Protein AF-A0A1F6A736-F1 (afdb_monomer_lite)

Structure (mmCIF, N/CA/C/O backbone):
data_AF-A0A1F6A736-F1
#
_entry.id   AF-A0A1F6A736-F1
#
loop_
_atom_site.group_PDB
_atom_site.id
_atom_site.type_symbol
_atom_site.label_atom_id
_atom_site.label_alt_id
_atom_site.label_comp_id
_atom_site.label_asym_id
_atom_site.label_entity_id
_atom_site.label_seq_id
_atom_site.pdbx_PDB_ins_code
_atom_site.Cartn_x
_atom_site.Cartn_y
_atom_site.Cartn_z
_atom_site.occupancy
_atom_site.B_iso_or_equiv
_atom_site.auth_seq_id
_atom_site.auth_comp_id
_atom_site.auth_asym_id
_atom_site.auth_atom_id
_atom_site.pdbx_PDB_model_num
ATOM 1 N N . MET A 1 1 ? -1.167 37.360 -30.346 1.00 39.00 1 MET A N 1
ATOM 2 C CA . MET A 1 1 ? -2.265 37.448 -29.362 1.00 39.00 1 MET A C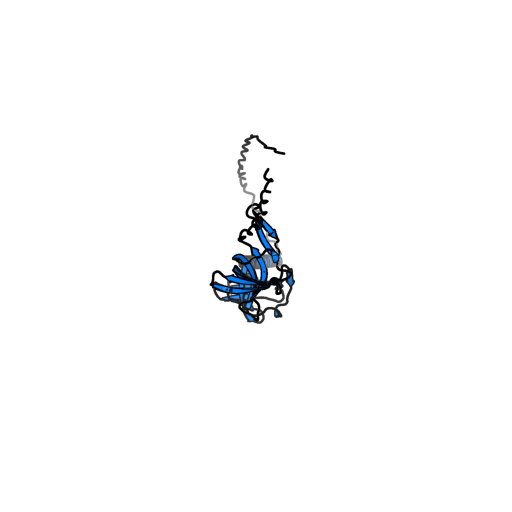A 1
ATOM 3 C C . MET A 1 1 ? -1.654 37.760 -27.997 1.00 39.00 1 MET A C 1
ATOM 5 O O . MET A 1 1 ? -1.031 36.896 -27.397 1.00 39.00 1 MET A O 1
ATOM 9 N N . LYS A 1 2 ? -1.681 39.031 -27.587 1.00 34.88 2 LYS A N 1
ATOM 10 C CA . LYS A 1 2 ? -1.148 39.534 -26.311 1.00 34.88 2 LYS A CA 1
ATOM 11 C C . LYS A 1 2 ? -2.181 40.520 -25.779 1.00 34.88 2 LYS A C 1
ATOM 13 O O . LYS A 1 2 ? -2.463 41.487 -26.475 1.00 34.88 2 LYS A O 1
ATOM 18 N N . PHE A 1 3 ? -2.703 40.302 -24.579 1.00 34.66 3 PHE A N 1
ATOM 19 C CA . PHE A 1 3 ? -3.454 41.326 -23.860 1.00 34.66 3 PHE A CA 1
ATOM 20 C C . PHE A 1 3 ? -2.854 41.490 -22.466 1.00 34.66 3 PHE A C 1
ATOM 22 O O . PHE A 1 3 ? -2.898 40.586 -21.638 1.00 34.66 3 PHE A O 1
ATOM 29 N N . LYS A 1 4 ? -2.227 42.653 -22.265 1.00 41.78 4 LYS A N 1
ATOM 30 C CA . LYS A 1 4 ? -1.896 43.227 -20.961 1.00 41.78 4 LYS A CA 1
ATOM 31 C C . LYS A 1 4 ? -3.141 43.962 -20.464 1.00 41.78 4 LYS A C 1
ATOM 33 O O . LYS A 1 4 ? -3.733 44.709 -21.238 1.00 41.78 4 LYS A O 1
ATOM 38 N N . ILE A 1 5 ? -3.489 43.802 -19.191 1.00 55.25 5 ILE A N 1
ATOM 39 C CA . ILE A 1 5 ? -4.478 44.646 -18.514 1.00 55.25 5 ILE A CA 1
ATOM 40 C C . ILE A 1 5 ? -3.754 45.430 -17.422 1.00 55.25 5 ILE A C 1
ATOM 42 O O . ILE A 1 5 ? -3.049 44.874 -16.584 1.00 55.25 5 ILE A O 1
ATOM 46 N N . GLN A 1 6 ? -3.911 46.744 -17.515 1.00 47.03 6 GLN A N 1
ATOM 47 C CA . GLN A 1 6 ? -3.461 47.782 -16.602 1.00 47.03 6 GLN A CA 1
ATOM 48 C C . GLN A 1 6 ? -4.716 48.495 -16.068 1.00 47.03 6 GLN A C 1
ATOM 50 O O . GLN A 1 6 ? -5.720 48.539 -16.780 1.00 47.03 6 GLN A O 1
ATOM 55 N N . LYS A 1 7 ? -4.568 49.130 -14.891 1.00 45.62 7 LYS A N 1
ATOM 56 C CA . LYS A 1 7 ? -5.470 50.031 -14.122 1.00 45.62 7 LYS A CA 1
ATOM 57 C C . LYS A 1 7 ? -6.055 49.334 -12.880 1.00 45.62 7 LYS A C 1
ATOM 59 O O . LYS A 1 7 ? -6.669 48.289 -13.015 1.00 45.62 7 LYS A O 1
ATOM 64 N N . LEU A 1 8 ? -5.709 49.705 -11.641 1.00 39.97 8 LEU A N 1
ATOM 65 C CA . LEU A 1 8 ? -5.747 50.996 -10.916 1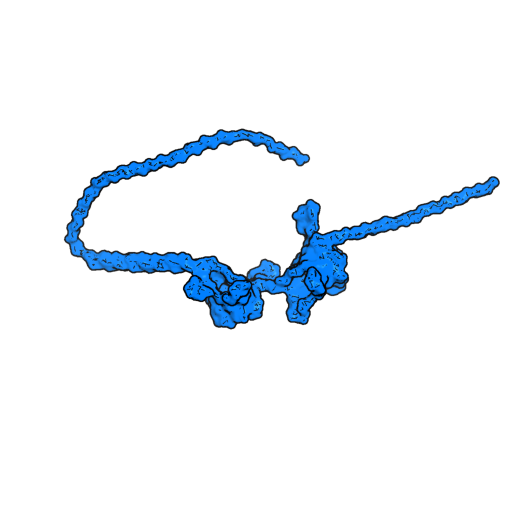.00 39.97 8 LEU A CA 1
ATOM 66 C C . LEU A 1 8 ? -7.177 51.396 -10.488 1.00 39.97 8 LEU A C 1
ATOM 68 O O . LEU A 1 8 ? -8.056 51.473 -11.338 1.00 39.97 8 LEU A O 1
ATOM 72 N N . PHE A 1 9 ? -7.288 51.765 -9.197 1.00 36.97 9 PHE A N 1
ATOM 73 C CA . PHE A 1 9 ? -8.308 52.594 -8.517 1.00 36.97 9 PHE A CA 1
ATOM 74 C C . PHE A 1 9 ? -9.546 51.903 -7.892 1.00 36.97 9 PHE A C 1
ATOM 76 O O . PHE A 1 9 ? -10.456 51.496 -8.599 1.00 36.97 9 PHE A O 1
ATOM 83 N N . ILE A 1 10 ? -9.626 51.861 -6.549 1.00 45.38 10 ILE A N 1
ATOM 84 C CA . ILE A 1 10 ? -10.487 52.729 -5.699 1.00 45.38 10 ILE A CA 1
ATOM 85 C C . ILE A 1 10 ? -10.575 52.181 -4.261 1.00 45.38 10 ILE A C 1
ATOM 87 O O . ILE A 1 10 ? -11.012 51.063 -4.004 1.00 45.38 10 ILE A O 1
ATOM 91 N N . THR A 1 11 ? -10.165 53.037 -3.331 1.00 44.16 11 THR A N 1
ATOM 92 C CA . THR A 1 11 ? -10.376 53.001 -1.883 1.00 44.16 11 THR A CA 1
ATOM 93 C C . THR A 1 11 ? -11.856 53.200 -1.547 1.00 44.16 11 THR A C 1
ATOM 95 O O . THR A 1 11 ? -12.408 54.215 -1.955 1.00 44.16 11 THR A O 1
ATOM 98 N N . ILE A 1 12 ? -12.466 52.329 -0.734 1.00 46.47 12 ILE A N 1
ATOM 99 C CA . ILE A 1 12 ? -13.627 52.672 0.106 1.00 46.47 12 ILE A CA 1
ATOM 100 C C . ILE A 1 12 ? -13.410 52.067 1.500 1.00 46.47 12 ILE A C 1
ATOM 102 O O . ILE A 1 12 ? -13.324 50.854 1.683 1.00 46.47 12 ILE A O 1
ATOM 106 N N . VAL A 1 13 ? -13.275 52.966 2.472 1.00 48.12 13 VAL A N 1
ATOM 107 C CA . VAL A 1 13 ? -13.324 52.725 3.913 1.00 48.12 13 VAL A CA 1
ATOM 108 C C . VAL A 1 13 ? -14.800 52.715 4.298 1.00 48.12 13 VAL A C 1
ATOM 110 O O . VAL A 1 13 ? -15.478 53.716 4.077 1.00 48.12 13 VAL A O 1
ATOM 113 N N . ILE A 1 14 ? -15.302 51.624 4.883 1.00 45.28 14 ILE A N 1
ATOM 114 C CA . ILE A 1 14 ? -16.581 51.640 5.606 1.00 45.28 14 ILE A CA 1
ATOM 115 C C . ILE A 1 14 ? -16.342 51.164 7.033 1.00 45.28 14 ILE A C 1
ATOM 117 O O . ILE A 1 14 ? -16.116 49.994 7.331 1.00 45.28 14 ILE A O 1
ATOM 121 N N . PHE A 1 15 ? -16.368 52.179 7.881 1.00 47.34 15 PHE A N 1
ATOM 122 C CA . PHE A 1 15 ? -16.512 52.200 9.319 1.00 47.34 15 PHE A CA 1
ATOM 123 C C . PHE A 1 15 ? -17.831 51.511 9.714 1.00 47.34 15 PHE A C 1
ATOM 125 O O . PHE A 1 15 ? -18.895 51.923 9.259 1.00 47.34 15 PHE A O 1
ATOM 132 N N . SER A 1 16 ? -17.782 50.476 10.554 1.00 45.12 16 SER A N 1
ATOM 133 C CA . SER A 1 16 ? -18.976 49.935 11.216 1.00 45.12 16 SER A CA 1
ATOM 134 C C . SER A 1 16 ? -18.674 49.715 12.690 1.00 45.12 16 SER A C 1
ATOM 136 O O . SER A 1 16 ? -18.231 48.651 13.120 1.00 45.12 16 SER A O 1
ATOM 138 N N . THR A 1 17 ? -18.905 50.770 13.459 1.00 45.81 17 THR A N 1
ATOM 139 C CA . THR A 1 17 ? -19.029 50.753 14.913 1.00 45.81 17 THR A CA 1
ATOM 140 C C . THR A 1 17 ? -20.233 49.907 15.319 1.00 45.81 17 THR A C 1
ATOM 142 O O . THR A 1 17 ? -21.371 50.255 15.006 1.00 45.81 17 THR A O 1
ATOM 145 N N . PHE A 1 18 ? -19.990 48.818 16.046 1.00 50.81 18 PHE A N 1
ATOM 146 C CA . PHE A 1 18 ? -21.032 48.131 16.804 1.00 50.81 18 PHE A CA 1
ATOM 147 C C . PHE A 1 18 ? -21.399 48.992 18.017 1.00 50.81 18 PHE A C 1
ATOM 149 O O . PHE A 1 18 ? -20.593 49.172 18.928 1.00 50.81 18 PHE A O 1
ATOM 156 N N . ALA A 1 19 ? -22.610 49.545 18.006 1.00 49.97 19 ALA A N 1
ATOM 157 C CA . ALA A 1 19 ? -23.219 50.153 19.177 1.00 49.97 19 ALA A CA 1
ATOM 158 C C . ALA A 1 19 ? -23.716 49.042 20.114 1.00 49.97 19 ALA A C 1
ATOM 160 O O . ALA A 1 19 ? -24.565 48.231 19.740 1.00 49.97 19 ALA A O 1
ATOM 161 N N . SER A 1 20 ? -23.181 49.004 21.331 1.00 50.47 20 SER A N 1
ATOM 162 C CA . SER A 1 20 ? -23.695 48.179 22.422 1.00 50.47 20 SER A CA 1
ATOM 163 C C . SER A 1 20 ? -25.037 48.744 22.883 1.00 50.47 20 SER A C 1
ATOM 165 O O . SER A 1 20 ? -25.087 49.831 23.454 1.00 50.47 20 SER A O 1
ATOM 167 N N . VAL A 1 21 ? -26.126 48.014 22.644 1.00 55.84 21 VAL A N 1
ATOM 168 C CA . VAL A 1 21 ? -27.433 48.327 23.230 1.00 55.84 21 VAL A CA 1
ATOM 169 C C . VAL A 1 21 ? -27.454 47.768 24.651 1.00 55.84 21 VAL A C 1
ATOM 171 O O . VAL A 1 21 ? -27.567 46.562 24.862 1.00 55.84 21 VAL A O 1
ATOM 174 N N . THR A 1 22 ? -27.301 48.651 25.631 1.00 48.09 22 THR A N 1
ATOM 175 C CA . THR A 1 22 ? -27.555 48.378 27.046 1.00 48.09 22 THR A CA 1
ATOM 176 C C . THR A 1 22 ? -29.056 48.498 27.309 1.00 48.09 22 THR A C 1
ATOM 178 O O . THR A 1 22 ? -29.625 49.585 27.247 1.00 48.09 22 THR A O 1
ATOM 181 N N . TYR A 1 23 ? -29.722 47.382 27.610 1.00 61.75 23 TYR A N 1
ATOM 182 C CA . TYR A 1 23 ? -31.091 47.410 28.125 1.00 61.75 23 TYR A CA 1
ATOM 183 C C . TYR A 1 23 ? -31.058 47.632 29.639 1.00 61.75 23 TYR A C 1
ATOM 185 O O . TYR A 1 23 ? -30.473 46.847 30.383 1.00 61.75 23 TYR A O 1
ATOM 193 N N . ALA A 1 24 ? -31.682 48.723 30.083 1.00 44.88 24 ALA A N 1
ATOM 194 C CA . ALA A 1 24 ? -31.956 48.989 31.487 1.00 44.88 24 ALA A CA 1
ATOM 195 C C . ALA A 1 24 ? -32.996 47.984 32.011 1.00 44.88 24 ALA A C 1
ATOM 197 O O . ALA A 1 24 ? -34.077 47.841 31.439 1.00 44.88 24 ALA A O 1
ATOM 198 N N . ALA A 1 25 ? -32.666 47.291 33.101 1.00 46.22 25 ALA A N 1
ATOM 199 C CA . ALA A 1 25 ? -33.593 46.424 33.815 1.00 46.22 25 ALA A CA 1
ATOM 200 C C . ALA A 1 25 ? -34.605 47.274 34.599 1.00 46.22 25 ALA A C 1
ATOM 202 O O . ALA A 1 25 ? -34.228 48.075 35.453 1.00 46.22 25 ALA A O 1
ATOM 203 N N . THR A 1 26 ? -35.892 47.084 34.318 1.00 50.84 26 THR A N 1
ATOM 204 C CA . THR A 1 26 ? -36.989 47.528 35.182 1.00 50.84 26 THR A CA 1
ATOM 205 C C . THR A 1 26 ? -37.323 46.406 36.176 1.00 50.84 26 THR A C 1
ATOM 207 O O . THR A 1 26 ? -37.367 45.239 35.780 1.00 50.84 26 THR A O 1
ATOM 210 N N . PRO A 1 27 ? -37.536 46.701 37.472 1.00 48.41 27 PRO A N 1
ATOM 211 C CA . PRO A 1 27 ? -37.969 45.690 38.429 1.00 48.41 27 PRO A CA 1
ATOM 212 C C . PRO A 1 27 ? -39.434 45.323 38.152 1.00 48.41 27 PRO A C 1
ATOM 214 O O . PRO A 1 27 ? -40.339 46.120 38.388 1.00 48.41 27 PRO A O 1
ATOM 217 N N . SER A 1 28 ? -39.660 44.114 37.634 1.00 52.06 28 SER A N 1
ATOM 218 C CA . SER A 1 28 ? -40.997 43.537 37.461 1.00 52.06 28 SER A CA 1
ATOM 219 C C . SER A 1 28 ? -41.372 42.688 38.675 1.00 52.06 28 SER A C 1
ATOM 221 O O . SER A 1 28 ? -40.601 41.849 39.136 1.00 52.06 28 SER A O 1
ATOM 223 N N . SER A 1 29 ? -42.579 42.939 39.171 1.00 43.41 29 SER A N 1
ATOM 224 C CA . SER A 1 29 ? -43.233 42.397 40.362 1.00 43.41 29 SER A CA 1
ATOM 225 C C . SER A 1 29 ? -43.229 40.868 40.480 1.00 43.41 29 SER A C 1
ATOM 227 O O . SER A 1 29 ? -43.564 40.149 39.541 1.00 43.41 29 SER A O 1
ATOM 229 N N . GLN A 1 30 ? -42.933 40.408 41.694 1.00 47.88 30 GLN A N 1
ATOM 230 C CA . GLN A 1 30 ? -43.009 39.031 42.177 1.00 47.88 30 GLN A CA 1
ATOM 231 C C . GLN A 1 30 ? -44.466 38.526 42.230 1.00 47.88 30 GLN A C 1
ATOM 233 O O . GLN A 1 30 ? -45.289 39.157 42.896 1.00 47.88 30 GLN A O 1
ATOM 238 N N . PRO A 1 31 ? -44.810 37.389 41.594 1.00 46.91 31 PRO A N 1
ATOM 239 C CA . PRO A 1 31 ? -46.094 36.740 41.813 1.00 46.91 31 PRO A CA 1
ATOM 240 C C . PRO A 1 31 ? -46.017 35.779 43.009 1.00 46.91 31 PRO A C 1
ATOM 242 O O . PRO A 1 31 ? -45.262 34.805 43.019 1.00 46.91 31 PRO A O 1
ATOM 245 N N . THR A 1 32 ? -46.836 36.053 44.023 1.00 47.00 32 THR A N 1
ATOM 246 C CA . THR A 1 32 ? -47.164 35.132 45.116 1.00 47.00 32 THR A CA 1
ATOM 247 C C . THR A 1 32 ? -47.907 33.929 44.539 1.00 47.00 32 THR A C 1
ATOM 249 O O . THR A 1 32 ? -49.030 34.065 44.061 1.00 47.00 32 THR A O 1
ATOM 252 N N . SER A 1 33 ? -4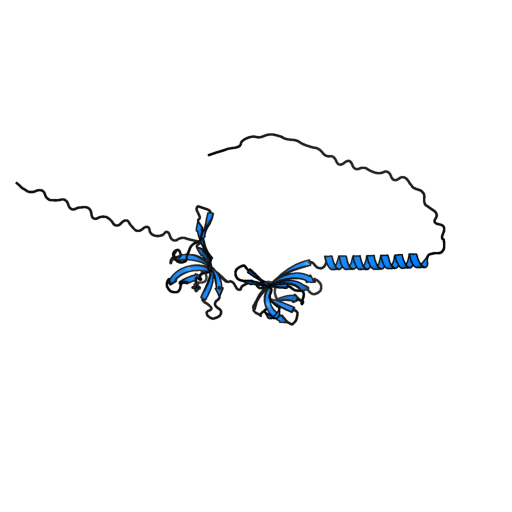7.284 32.750 44.564 1.00 42.78 33 SER A N 1
ATOM 253 C CA . SER A 1 33 ? -47.930 31.504 44.145 1.00 42.78 33 SER A CA 1
ATOM 254 C C . SER A 1 33 ? -48.650 30.870 45.333 1.00 42.78 33 SER A C 1
ATOM 256 O O . SER A 1 33 ? -48.022 30.415 46.287 1.00 42.78 33 SER A O 1
ATOM 258 N N . SER A 1 34 ? -49.980 30.863 45.267 1.00 41.25 34 SER A N 1
ATOM 259 C CA . SER A 1 34 ? -50.855 30.059 46.116 1.00 41.25 34 SER A CA 1
ATOM 260 C C . SER A 1 34 ? -50.669 28.576 45.792 1.00 41.25 34 SER A C 1
ATOM 262 O O . SER A 1 34 ? -50.797 28.165 44.641 1.00 41.25 34 SER A O 1
ATOM 264 N N . ILE A 1 35 ? -50.368 27.783 46.816 1.00 44.38 35 ILE A N 1
ATOM 265 C CA . ILE A 1 35 ? -50.207 26.330 46.741 1.00 44.38 35 ILE A CA 1
ATOM 266 C C . ILE A 1 35 ? -51.593 25.697 46.565 1.00 44.38 35 ILE A C 1
ATOM 268 O O . ILE A 1 35 ? -52.430 25.797 47.459 1.00 44.38 35 ILE A O 1
ATOM 272 N N . SER A 1 36 ? -51.822 25.021 45.438 1.00 41.41 36 SER A N 1
ATOM 273 C CA . SER A 1 36 ? -52.930 24.079 45.266 1.00 41.41 36 SER A CA 1
ATOM 274 C C . SER A 1 36 ? -52.387 22.701 44.888 1.00 41.41 36 SER A C 1
ATOM 276 O O . SER A 1 36 ? -51.587 22.542 43.970 1.00 41.41 36 SER A O 1
ATOM 278 N N . THR A 1 37 ? -52.821 21.730 45.675 1.00 45.25 37 THR A N 1
ATOM 279 C CA . THR A 1 37 ? -52.561 20.292 45.697 1.00 45.25 37 THR A CA 1
ATOM 280 C C . THR A 1 37 ? -52.639 19.590 44.328 1.00 45.25 37 THR A C 1
ATOM 282 O O . THR A 1 37 ? -53.694 19.091 43.976 1.00 45.25 37 THR A O 1
ATOM 285 N N . GLU A 1 38 ? -51.519 19.490 43.599 1.00 50.56 38 GLU A N 1
ATOM 286 C CA . GLU A 1 38 ? -51.265 18.520 42.500 1.00 50.56 38 GLU A CA 1
ATOM 287 C C . GLU A 1 38 ? -49.752 18.190 42.386 1.00 50.56 38 GLU A C 1
ATOM 289 O O . GLU A 1 38 ? -49.138 18.221 41.321 1.00 50.56 38 GLU A O 1
ATOM 294 N N . SER A 1 39 ? -49.074 17.957 43.516 1.00 55.72 39 SER A N 1
ATOM 295 C CA . SER A 1 39 ? -47.603 18.007 43.575 1.00 55.72 39 SER A CA 1
ATOM 296 C C . SER A 1 39 ? -46.862 16.719 43.192 1.00 55.72 39 SER A C 1
ATOM 298 O O . SER A 1 39 ? -45.694 16.808 42.830 1.00 55.72 39 SER A O 1
ATOM 300 N N . SER A 1 40 ? -47.479 15.533 43.230 1.00 58.34 40 SER A N 1
ATOM 301 C CA . SER A 1 40 ? -46.734 14.273 43.021 1.00 58.34 40 SER A CA 1
ATOM 302 C C . SER A 1 40 ? -46.284 14.074 41.565 1.00 58.34 40 SER A C 1
ATOM 304 O O . SER A 1 40 ? -45.104 13.845 41.312 1.00 58.34 40 SER A O 1
ATOM 306 N N . ASP A 1 41 ? -47.186 14.254 40.595 1.00 66.06 41 ASP A N 1
ATOM 307 C CA . ASP A 1 41 ? -46.897 14.011 39.170 1.00 66.06 41 ASP A CA 1
ATOM 308 C C . ASP A 1 41 ? -45.923 15.033 38.563 1.00 66.06 41 ASP A C 1
ATOM 310 O O . ASP A 1 41 ? -45.138 14.714 37.666 1.00 66.06 41 ASP A O 1
ATOM 314 N N . LEU A 1 42 ? -45.950 16.278 39.047 1.00 66.56 42 LEU A N 1
ATOM 315 C CA . LEU A 1 42 ? -45.017 17.322 38.618 1.00 66.56 42 LEU A CA 1
ATOM 316 C C . LEU A 1 42 ? -43.611 17.082 39.178 1.00 66.56 42 LEU A C 1
ATOM 318 O O . LEU A 1 42 ? -42.631 17.270 38.458 1.00 66.56 42 LEU A O 1
ATOM 322 N N . ILE A 1 43 ? -43.501 16.621 40.428 1.00 71.94 43 ILE A N 1
ATOM 323 C CA . ILE A 1 43 ? -42.216 16.286 41.056 1.00 71.94 43 ILE A CA 1
ATOM 324 C C . ILE A 1 43 ? -41.565 15.085 40.354 1.00 71.94 43 ILE A C 1
ATOM 326 O O . ILE A 1 43 ? -40.362 15.114 40.086 1.00 71.94 43 ILE A O 1
ATOM 330 N N . ASP A 1 44 ? -42.340 14.065 39.984 1.00 77.06 44 ASP A N 1
ATOM 331 C CA . ASP A 1 44 ? -41.810 12.890 39.285 1.00 77.06 44 ASP A CA 1
ATOM 332 C C . ASP A 1 44 ? -41.403 13.197 37.834 1.00 77.06 44 ASP A C 1
ATOM 334 O O . ASP A 1 44 ? -40.361 12.723 37.368 1.00 77.06 44 ASP A O 1
ATOM 338 N N . LYS A 1 45 ? -42.136 14.078 37.137 1.00 76.50 45 LYS A N 1
ATOM 339 C CA . LYS A 1 45 ? -41.719 14.601 35.822 1.00 76.50 45 LYS A CA 1
ATOM 340 C C . LYS A 1 45 ? -40.438 15.431 35.908 1.00 76.50 45 LYS A C 1
ATOM 342 O O . LYS A 1 45 ? -39.569 15.290 35.049 1.00 76.50 45 LYS A O 1
ATOM 347 N N . LEU A 1 46 ? -40.283 16.262 36.940 1.00 76.00 46 LEU A N 1
ATOM 348 C CA . LEU A 1 46 ? -39.063 17.048 37.153 1.00 76.00 46 LEU A CA 1
ATOM 349 C C . LEU A 1 46 ? -37.845 16.149 37.411 1.00 76.00 46 LEU A C 1
ATOM 351 O O . LEU A 1 46 ? -36.807 16.354 36.782 1.00 76.00 46 LEU A O 1
ATOM 355 N N . LYS A 1 47 ? -37.993 15.095 38.226 1.00 81.62 47 LYS A N 1
ATOM 356 C CA . LYS A 1 47 ? -36.941 14.085 38.440 1.00 81.62 47 LYS A CA 1
ATOM 357 C C . LYS A 1 47 ? -36.581 13.334 37.159 1.00 81.62 47 LYS A C 1
ATOM 359 O O . LYS A 1 47 ? -35.403 13.135 36.879 1.00 81.62 47 LYS A O 1
ATOM 364 N N . GLN A 1 48 ? -37.565 12.937 36.347 1.00 79.75 48 GLN A N 1
ATOM 365 C CA . GLN A 1 48 ? -37.290 12.293 35.056 1.00 79.75 48 GLN A CA 1
ATOM 366 C C . GLN A 1 48 ? -36.524 13.216 34.103 1.00 79.75 48 GLN A C 1
ATOM 368 O O . GLN A 1 48 ? -35.592 12.763 33.439 1.00 79.75 48 GLN A O 1
ATOM 373 N N . ILE A 1 49 ? -36.876 14.504 34.050 1.00 79.94 49 ILE A N 1
ATOM 374 C CA . ILE A 1 49 ? -36.164 15.500 33.239 1.00 79.94 49 ILE A CA 1
ATOM 375 C C . ILE A 1 49 ? -34.720 15.666 33.723 1.00 79.94 49 ILE A C 1
ATOM 377 O O . ILE A 1 49 ? -33.813 15.767 32.900 1.00 79.94 49 ILE A O 1
ATOM 381 N N . GLU A 1 50 ? -34.490 15.680 35.034 1.00 83.06 50 GLU A N 1
ATOM 382 C CA . GLU A 1 50 ? -33.153 15.788 35.620 1.00 83.06 50 GLU A CA 1
ATOM 383 C C . GLU A 1 50 ? -32.292 14.557 35.305 1.00 83.06 50 GLU A C 1
ATOM 385 O O . GLU A 1 50 ? -31.188 14.706 34.785 1.00 83.06 50 GLU A O 1
ATOM 390 N N . ILE A 1 51 ? -32.851 13.349 35.444 1.00 83.56 51 ILE A N 1
ATOM 391 C CA . ILE A 1 51 ? -32.199 12.091 35.039 1.00 83.56 51 ILE A CA 1
ATOM 392 C C . ILE A 1 51 ? -31.885 12.090 33.535 1.00 83.56 51 ILE A C 1
ATOM 394 O O . ILE A 1 51 ? -30.826 11.622 33.114 1.00 83.56 51 ILE A O 1
ATOM 398 N N . PHE A 1 52 ? -32.788 12.607 32.696 1.00 82.69 52 PHE A N 1
ATOM 399 C CA . PHE A 1 52 ? -32.538 12.729 31.258 1.00 82.69 52 PHE A CA 1
ATOM 400 C C . PHE A 1 52 ? -31.428 13.734 30.952 1.00 82.69 52 PHE A C 1
ATOM 402 O O . PHE A 1 52 ? -30.569 13.447 30.120 1.00 82.69 52 PHE A O 1
ATOM 409 N N . LYS A 1 53 ? -31.411 14.889 31.626 1.00 83.19 53 LYS A N 1
ATOM 410 C CA . LYS A 1 53 ? -30.344 15.888 31.483 1.00 83.19 53 LYS A CA 1
ATOM 411 C C . LYS A 1 53 ? -28.994 15.316 31.891 1.00 83.19 53 LYS A C 1
ATOM 413 O O . LYS A 1 53 ? -28.030 15.501 31.156 1.00 83.19 53 LYS A O 1
ATOM 418 N N . GLU A 1 54 ? -28.940 14.598 33.006 1.00 84.50 54 GLU A N 1
ATOM 419 C CA . GLU A 1 54 ? -27.720 13.960 33.491 1.00 84.50 54 GLU A CA 1
ATOM 420 C C . GLU A 1 54 ? -27.229 12.897 32.499 1.00 84.50 54 GLU A C 1
ATOM 422 O O . GLU A 1 54 ? -26.095 12.970 32.034 1.00 84.50 54 GLU A O 1
ATOM 427 N N . LYS A 1 55 ? -28.113 12.003 32.031 1.00 84.75 55 LYS A N 1
ATOM 428 C CA . LYS A 1 55 ? -27.778 11.008 30.995 1.00 84.75 55 LYS A CA 1
ATOM 429 C C . LYS A 1 55 ? -27.288 11.641 29.691 1.00 84.75 55 LYS A C 1
ATOM 431 O O . LYS A 1 55 ? -26.353 11.124 29.078 1.00 84.75 55 LYS A O 1
ATOM 436 N N . ILE A 1 56 ? -27.904 12.740 29.250 1.00 78.69 56 ILE A N 1
ATOM 437 C CA . ILE A 1 56 ? -27.470 13.471 28.052 1.00 78.69 56 ILE A CA 1
ATOM 438 C C . ILE A 1 56 ? -26.102 14.111 28.293 1.00 78.69 56 ILE A C 1
ATOM 440 O O . ILE A 1 56 ? -25.225 13.985 27.442 1.00 78.69 56 ILE A O 1
ATOM 444 N N . ALA A 1 57 ? -25.888 14.753 29.442 1.00 72.31 57 ALA A N 1
ATOM 445 C CA . ALA A 1 57 ? -24.610 15.367 29.788 1.00 72.31 57 ALA A CA 1
ATOM 446 C C . ALA A 1 57 ? -23.476 14.328 29.824 1.00 72.31 57 ALA A C 1
ATOM 448 O O . ALA A 1 57 ? -22.427 14.554 29.217 1.00 72.31 57 ALA A O 1
ATOM 449 N N . THR A 1 58 ? -23.712 13.159 30.428 1.00 78.44 58 THR A N 1
ATOM 450 C CA . THR A 1 58 ? -22.761 12.038 30.436 1.00 78.44 58 THR A CA 1
ATOM 451 C C . THR A 1 58 ? -22.483 11.530 29.023 1.00 78.44 58 THR A C 1
ATOM 453 O O . THR A 1 58 ? -21.324 11.383 28.642 1.00 78.44 58 THR A O 1
ATOM 456 N N . LYS A 1 59 ? -23.516 11.336 28.191 1.00 76.88 59 LYS A N 1
ATOM 457 C CA . LYS A 1 59 ? -23.326 10.897 26.798 1.00 76.88 59 LYS A CA 1
ATOM 458 C C . LYS A 1 59 ? -22.573 11.918 25.948 1.00 76.88 59 LYS A C 1
ATOM 460 O O . LYS A 1 59 ? -21.756 11.533 25.118 1.00 76.88 59 LYS A O 1
ATOM 465 N N . VAL A 1 60 ? -22.796 13.213 26.160 1.00 72.56 60 VAL A N 1
ATOM 466 C CA . VAL A 1 60 ? -22.050 14.278 25.474 1.00 72.56 60 VAL A CA 1
ATOM 467 C C . VAL A 1 60 ? -20.583 14.299 25.916 1.00 72.56 60 VAL A C 1
ATOM 469 O O . VAL A 1 60 ? -19.708 14.516 25.078 1.00 72.56 60 VAL A O 1
ATOM 472 N N . ALA A 1 61 ? -20.293 14.032 27.192 1.00 67.06 61 ALA A N 1
ATOM 473 C CA . ALA A 1 61 ? -18.924 13.902 27.689 1.00 67.06 61 ALA A CA 1
ATOM 474 C C . ALA A 1 61 ? -18.207 12.665 27.107 1.00 67.06 61 ALA A C 1
ATOM 476 O O . ALA A 1 61 ? -17.092 12.791 26.607 1.00 67.06 61 ALA A O 1
ATOM 477 N N . GLU A 1 62 ? -18.868 11.503 27.055 1.00 65.81 62 GLU A N 1
ATOM 478 C CA . GLU A 1 62 ? -18.333 10.292 26.405 1.00 65.81 62 GLU A CA 1
ATOM 479 C C . GLU A 1 62 ? -18.062 10.500 24.902 1.00 65.81 62 GLU A C 1
ATOM 481 O O . GLU A 1 62 ? -17.056 10.029 24.371 1.00 65.81 62 GLU A O 1
ATOM 486 N N . ILE A 1 63 ? -18.935 11.228 24.194 1.00 63.41 63 ILE A N 1
ATOM 487 C CA . ILE A 1 63 ? -18.729 11.566 22.775 1.00 63.41 63 ILE A CA 1
ATOM 488 C C . ILE A 1 63 ? -17.535 12.514 22.603 1.00 63.41 63 ILE A C 1
ATOM 490 O O . ILE A 1 63 ? -16.795 12.376 21.630 1.00 63.41 63 ILE A O 1
ATOM 494 N N . ARG A 1 64 ? -17.321 13.456 23.533 1.00 61.53 64 ARG A N 1
ATOM 495 C CA . ARG A 1 64 ? -16.150 14.349 23.513 1.00 61.53 64 ARG A CA 1
ATOM 496 C C . ARG A 1 64 ? -14.836 13.609 23.774 1.00 61.53 64 ARG A C 1
ATOM 498 O O . ARG A 1 64 ? -13.835 14.004 23.191 1.00 61.53 64 ARG A O 1
ATOM 505 N N . ASN A 1 65 ? -14.847 12.546 24.578 1.00 61.53 65 ASN A N 1
ATOM 506 C CA . ASN A 1 65 ? -13.642 11.765 24.887 1.00 61.53 65 ASN A CA 1
ATOM 507 C C . ASN A 1 65 ? -13.223 10.790 23.773 1.00 61.53 65 ASN A C 1
ATOM 509 O O . ASN A 1 65 ? -12.089 10.323 23.764 1.00 61.53 65 ASN A O 1
ATOM 513 N N . ASN A 1 66 ? -14.101 10.490 22.812 1.00 70.69 66 ASN A N 1
ATOM 514 C CA . ASN A 1 66 ? -13.772 9.614 21.690 1.00 70.69 66 ASN A CA 1
ATOM 515 C C . ASN A 1 66 ? -13.140 10.409 20.542 1.00 70.69 66 ASN A C 1
ATOM 517 O O . ASN A 1 66 ? -13.809 10.848 19.600 1.00 70.69 66 ASN A O 1
ATOM 521 N N . GLU A 1 67 ? -11.824 10.582 20.605 1.00 83.56 67 GLU A N 1
ATOM 522 C CA . GLU A 1 67 ? -11.078 11.281 19.566 1.00 83.56 67 GLU A CA 1
ATOM 523 C C . GLU A 1 67 ? -10.980 10.441 18.289 1.00 83.56 67 GLU A C 1
ATOM 525 O O . GLU A 1 67 ? -10.646 9.254 18.307 1.00 83.56 67 GLU A O 1
ATOM 530 N N . LYS A 1 68 ? -11.243 11.061 17.133 1.00 90.75 68 LYS A N 1
ATOM 531 C CA . LYS A 1 68 ? -11.004 10.405 15.844 1.00 90.75 68 LYS A CA 1
ATOM 532 C C . LYS A 1 68 ? -9.509 10.193 15.668 1.00 90.75 68 LYS A C 1
ATOM 534 O O . LYS A 1 68 ? -8.737 11.148 15.687 1.00 90.75 68 LYS A O 1
ATOM 539 N N . ALA A 1 69 ? -9.114 8.957 15.409 1.00 91.81 69 ALA A N 1
ATOM 540 C CA . ALA A 1 69 ? -7.719 8.607 15.233 1.00 91.81 69 ALA A CA 1
ATOM 541 C C . ALA A 1 69 ? -7.524 7.605 14.100 1.00 91.81 69 ALA A C 1
ATOM 543 O O . ALA A 1 69 ? -8.445 6.923 13.642 1.00 91.81 69 ALA A O 1
ATOM 544 N N . ALA A 1 70 ? -6.271 7.521 13.666 1.00 93.31 70 ALA A N 1
ATOM 545 C CA . ALA A 1 70 ? -5.803 6.495 12.760 1.00 93.31 70 ALA A CA 1
ATOM 546 C C . ALA A 1 70 ? -4.574 5.797 13.348 1.00 93.31 70 ALA A C 1
ATOM 548 O O . ALA A 1 70 ? -3.776 6.399 14.082 1.00 93.31 70 ALA A O 1
ATOM 549 N N . ARG A 1 71 ? -4.417 4.518 13.016 1.00 93.75 71 ARG A N 1
ATOM 550 C CA . ARG A 1 71 ? -3.220 3.728 13.305 1.00 93.75 71 ARG A CA 1
ATOM 551 C C . ARG A 1 71 ? -2.748 3.062 12.022 1.00 93.75 71 ARG A C 1
ATOM 553 O O . ARG A 1 71 ? -3.545 2.510 11.270 1.00 93.75 71 ARG A O 1
ATOM 560 N N . PHE A 1 72 ? -1.448 3.154 11.780 1.00 93.81 72 PHE A N 1
ATOM 561 C CA . PHE A 1 72 ? -0.783 2.604 10.607 1.00 93.81 72 PHE A CA 1
ATOM 562 C C . PHE A 1 72 ? 0.350 1.695 11.065 1.00 93.81 72 PHE A C 1
ATOM 564 O O . PHE A 1 72 ? 1.155 2.100 11.907 1.00 93.81 72 PHE A O 1
ATOM 571 N N . GLY A 1 73 ? 0.421 0.496 10.497 1.00 93.81 73 GLY A N 1
ATOM 572 C CA . GLY A 1 73 ? 1.451 -0.478 10.833 1.00 93.81 73 GLY A CA 1
ATOM 573 C C . GLY A 1 73 ? 1.247 -1.811 10.129 1.00 93.81 73 GLY A C 1
ATOM 574 O O . GLY A 1 73 ? 0.344 -1.963 9.305 1.00 93.81 73 GLY A O 1
ATOM 575 N N . ASN A 1 74 ? 2.099 -2.769 10.469 1.00 94.62 74 ASN A N 1
ATOM 576 C CA . ASN A 1 74 ? 1.991 -4.148 10.003 1.00 94.62 74 ASN A CA 1
ATOM 577 C C . ASN A 1 74 ? 1.273 -4.992 11.053 1.00 94.62 74 ASN A C 1
ATOM 579 O O . ASN A 1 74 ? 1.527 -4.825 12.247 1.00 94.62 74 ASN A O 1
ATOM 583 N N . ILE A 1 75 ? 0.399 -5.901 10.627 1.00 95.38 75 ILE A N 1
ATOM 584 C CA . ILE A 1 75 ? -0.258 -6.845 11.528 1.00 95.38 75 ILE A CA 1
ATOM 585 C C . ILE A 1 75 ? 0.804 -7.788 12.092 1.00 95.38 75 ILE A C 1
ATOM 587 O O . ILE A 1 75 ? 1.428 -8.546 11.359 1.00 95.38 75 ILE A O 1
ATOM 591 N N . LYS A 1 76 ? 1.022 -7.725 13.403 1.00 95.12 76 LYS A N 1
ATOM 592 C CA . LYS A 1 76 ? 1.925 -8.618 14.133 1.00 95.12 76 LYS A CA 1
ATOM 593 C C . LYS A 1 76 ? 1.198 -9.860 14.637 1.00 95.12 76 LYS A C 1
ATOM 595 O O . LYS A 1 76 ? 1.803 -10.918 14.705 1.00 95.12 76 LYS A O 1
ATOM 600 N N . LYS A 1 77 ? -0.068 -9.702 15.028 1.00 95.38 77 LYS A N 1
ATOM 601 C CA . LYS A 1 77 ? -0.909 -10.775 15.558 1.00 95.38 77 LYS A CA 1
ATOM 602 C C . LYS A 1 77 ? -2.377 -10.497 15.261 1.00 95.38 77 LYS A C 1
ATOM 604 O O . LYS A 1 77 ? -2.819 -9.348 15.389 1.00 95.38 77 LYS A O 1
ATOM 609 N N . ILE A 1 78 ? -3.112 -11.546 14.902 1.00 95.12 78 ILE A N 1
ATOM 610 C CA . ILE A 1 78 ? -4.566 -11.520 14.723 1.00 95.12 78 ILE A CA 1
ATOM 611 C C . ILE A 1 78 ? -5.206 -12.370 15.819 1.00 95.12 78 ILE A C 1
ATOM 613 O O . ILE A 1 78 ? -5.002 -13.577 15.889 1.00 95.12 78 ILE A O 1
ATOM 617 N N . ASP A 1 79 ? -6.011 -11.730 16.656 1.00 93.31 79 ASP A N 1
ATOM 618 C CA . ASP A 1 79 ? -6.907 -12.378 17.607 1.00 93.31 79 ASP A CA 1
ATOM 619 C C . ASP A 1 79 ? -8.368 -12.150 17.157 1.00 93.31 79 ASP A C 1
ATOM 621 O O . ASP A 1 79 ? -8.642 -11.415 16.203 1.00 93.31 79 ASP A O 1
ATOM 625 N N . LYS A 1 80 ? -9.330 -12.773 17.850 1.00 89.00 80 LYS A N 1
ATOM 626 C CA . LYS A 1 80 ? -10.743 -12.855 17.426 1.00 89.00 80 LYS A CA 1
ATOM 627 C C . LYS A 1 80 ? -11.374 -11.510 17.019 1.00 89.00 80 LYS A C 1
ATOM 629 O O . LYS A 1 80 ? -12.083 -11.456 16.024 1.00 89.00 80 LYS A O 1
ATOM 634 N N . ASN A 1 81 ? -11.100 -10.443 17.772 1.00 92.69 81 ASN A N 1
ATOM 635 C CA . ASN A 1 81 ? -11.634 -9.091 17.541 1.00 92.69 81 ASN A CA 1
ATOM 636 C C . ASN A 1 81 ? -10.563 -8.003 17.719 1.00 92.69 81 ASN A C 1
ATOM 638 O O . ASN A 1 81 ? -10.876 -6.822 17.875 1.00 92.69 81 ASN A O 1
ATOM 642 N N . THR A 1 82 ? -9.292 -8.402 17.736 1.00 93.88 82 THR A N 1
ATOM 643 C CA . THR A 1 82 ? -8.160 -7.514 18.004 1.00 93.88 82 THR A CA 1
ATOM 644 C C . THR A 1 82 ? -7.020 -7.773 17.042 1.00 93.88 82 THR A C 1
ATOM 646 O O . THR A 1 82 ? -6.667 -8.915 16.763 1.00 93.88 82 THR A O 1
ATOM 649 N N . LEU A 1 83 ? -6.421 -6.690 16.565 1.00 95.38 83 LEU A N 1
ATOM 650 C CA . LEU A 1 83 ? -5.195 -6.688 15.783 1.00 95.38 83 LEU A CA 1
ATOM 651 C C . LEU A 1 83 ? -4.110 -5.998 16.600 1.00 95.38 83 LEU A C 1
ATOM 653 O O . LEU A 1 83 ? -4.292 -4.865 17.054 1.00 95.38 83 LEU A O 1
ATOM 657 N N . THR A 1 84 ? -2.966 -6.653 16.752 1.00 95.88 84 THR A N 1
ATOM 658 C CA . THR A 1 84 ? -1.759 -6.000 17.265 1.00 95.88 84 THR A CA 1
ATOM 659 C C . THR A 1 84 ? -0.942 -5.514 16.081 1.00 95.88 84 THR A C 1
ATOM 661 O O . THR A 1 84 ? -0.514 -6.313 15.251 1.00 95.88 84 THR A O 1
ATOM 664 N N . LEU A 1 85 ? -0.725 -4.204 15.990 1.00 95.62 85 LEU A N 1
ATOM 665 C CA . LEU A 1 85 ? 0.046 -3.575 14.925 1.00 95.62 85 LEU A CA 1
ATOM 666 C C . LEU A 1 85 ? 1.449 -3.244 15.404 1.00 95.62 85 LEU A C 1
ATOM 668 O O . LEU A 1 85 ? 1.612 -2.527 16.387 1.00 95.62 85 LEU A O 1
ATOM 672 N N . SER A 1 86 ? 2.450 -3.696 14.657 1.00 94.62 86 SER A N 1
ATOM 673 C CA . SER A 1 86 ? 3.819 -3.214 14.795 1.00 94.62 86 SER A CA 1
ATOM 674 C C . SER A 1 86 ? 3.923 -1.839 14.138 1.00 94.62 86 SER A C 1
ATOM 676 O O . SER A 1 86 ? 3.694 -1.686 12.931 1.00 94.62 86 SER A O 1
ATOM 678 N N . THR A 1 87 ? 4.225 -0.818 14.939 1.00 91.50 87 THR A N 1
ATOM 679 C CA . THR A 1 87 ? 4.406 0.562 14.474 1.00 91.50 87 THR A CA 1
ATOM 680 C C . THR A 1 87 ? 5.775 1.093 14.889 1.00 91.50 87 THR A C 1
ATOM 682 O O . THR A 1 87 ? 6.420 0.570 15.794 1.00 91.50 87 THR A O 1
ATOM 685 N N . LYS A 1 88 ? 6.212 2.208 14.289 1.00 88.12 88 LYS A N 1
ATOM 686 C CA . LYS A 1 88 ? 7.469 2.879 14.678 1.00 88.12 88 LYS A CA 1
ATOM 687 C C . LYS A 1 88 ? 7.503 3.333 16.144 1.00 88.12 88 LYS A C 1
ATOM 689 O O . LYS A 1 88 ? 8.581 3.579 16.667 1.00 88.12 88 LYS A O 1
ATOM 694 N N . LYS A 1 89 ? 6.337 3.493 16.780 1.00 86.94 89 LYS A N 1
ATOM 695 C CA . LYS A 1 89 ? 6.198 3.916 18.182 1.00 86.94 89 LYS A CA 1
ATOM 696 C C . LYS A 1 89 ? 5.996 2.733 19.139 1.00 86.94 89 LYS A C 1
ATOM 698 O O . LYS A 1 89 ? 5.662 2.953 20.296 1.00 86.94 89 LYS A O 1
ATOM 703 N N . GLY A 1 90 ? 6.178 1.504 18.655 1.00 90.56 90 GLY A N 1
ATOM 704 C CA . GLY A 1 90 ? 5.892 0.274 19.387 1.00 90.56 90 GLY A CA 1
ATOM 705 C C . GLY A 1 90 ? 4.577 -0.372 18.961 1.00 90.56 90 GLY A C 1
ATOM 706 O O . GLY A 1 90 ? 3.925 0.059 18.002 1.00 90.56 90 GLY A O 1
ATOM 707 N N . ASP A 1 91 ? 4.205 -1.425 19.677 1.00 94.06 91 ASP A N 1
ATOM 708 C CA . ASP A 1 91 ? 2.994 -2.184 19.391 1.00 94.06 91 ASP A CA 1
ATOM 709 C C . ASP A 1 91 ? 1.743 -1.358 19.744 1.00 94.06 91 ASP A C 1
ATOM 711 O O . ASP A 1 91 ? 1.709 -0.615 20.729 1.00 94.06 91 ASP A O 1
ATOM 715 N N . GLN A 1 92 ? 0.715 -1.438 18.901 1.00 92.31 92 GLN A N 1
ATOM 716 C CA . GLN A 1 92 ? -0.555 -0.726 19.066 1.00 92.31 92 GLN A CA 1
ATOM 717 C C . GLN A 1 92 ? -1.720 -1.691 18.863 1.00 92.31 92 GLN A C 1
ATOM 719 O O . GLN A 1 92 ? -1.741 -2.430 17.881 1.00 92.31 92 GLN A O 1
ATOM 724 N N . THR A 1 93 ? -2.715 -1.649 19.746 1.00 94.44 93 THR A N 1
ATOM 725 C CA . THR A 1 93 ? -3.887 -2.530 19.664 1.00 94.44 93 THR A CA 1
ATOM 726 C C . THR A 1 93 ? -5.051 -1.838 18.963 1.00 94.44 93 THR A C 1
ATOM 728 O O . THR A 1 93 ? -5.427 -0.710 19.297 1.00 94.44 93 THR A O 1
ATOM 731 N N . VAL A 1 94 ? -5.640 -2.536 17.996 1.00 95.62 94 VAL A N 1
ATOM 732 C CA . VAL A 1 94 ? -6.826 -2.111 17.252 1.00 95.62 94 VAL A CA 1
ATOM 733 C C . VAL A 1 94 ? -7.936 -3.134 17.463 1.00 95.62 94 VAL A C 1
ATOM 735 O O . VAL A 1 94 ? -7.754 -4.306 17.152 1.00 95.62 94 VAL A O 1
ATOM 738 N N . TYR A 1 95 ? -9.084 -2.690 17.965 1.00 94.94 95 TYR A N 1
ATOM 739 C CA . TYR A 1 95 ? -10.301 -3.492 18.054 1.00 94.94 95 TYR A CA 1
ATOM 740 C C . TYR A 1 95 ? -11.128 -3.352 16.779 1.00 94.94 95 TYR A C 1
ATOM 742 O O . TYR A 1 95 ? -11.250 -2.255 16.230 1.00 94.94 95 TYR A O 1
ATOM 750 N N . TYR A 1 96 ? -11.719 -4.454 16.330 1.00 94.44 96 TYR A N 1
ATOM 751 C CA . TYR A 1 96 ? -12.670 -4.478 15.224 1.00 94.44 96 TYR A CA 1
ATOM 752 C C . TYR A 1 96 ? -13.879 -5.358 15.567 1.00 94.44 96 TYR A C 1
ATOM 754 O O . TYR A 1 96 ? -13.784 -6.319 16.337 1.00 94.44 96 TYR A O 1
ATOM 762 N N . SER A 1 97 ? -15.030 -5.006 15.006 1.00 93.00 97 SER A N 1
ATOM 763 C CA . SER A 1 97 ? -16.299 -5.716 15.165 1.00 93.00 97 SER A CA 1
ATOM 764 C C . SER A 1 97 ? -16.876 -6.091 13.800 1.00 93.00 97 SER A C 1
ATOM 766 O O . SER A 1 97 ? -16.297 -5.773 12.760 1.00 93.00 97 SER A O 1
ATOM 768 N N . ASP A 1 98 ? -18.036 -6.743 13.801 1.00 88.81 98 ASP A N 1
ATOM 769 C CA . ASP A 1 98 ? -18.755 -7.098 12.572 1.00 88.81 98 ASP A CA 1
ATOM 770 C C . ASP A 1 98 ? -19.199 -5.858 11.769 1.00 88.81 98 ASP A C 1
ATOM 772 O O . ASP A 1 98 ? -19.367 -5.927 10.552 1.00 88.81 98 ASP A O 1
ATOM 776 N N . ASP A 1 99 ? -19.311 -4.701 12.432 1.00 91.06 99 ASP A N 1
ATOM 777 C CA . ASP A 1 99 ? -19.620 -3.411 11.805 1.00 91.06 99 ASP A CA 1
ATOM 778 C C . ASP A 1 99 ? -18.385 -2.729 11.188 1.00 91.06 99 ASP A C 1
ATOM 780 O O . ASP A 1 99 ? -18.506 -1.708 10.503 1.00 91.06 99 ASP A O 1
ATOM 784 N N . THR A 1 100 ? -17.178 -3.248 11.440 1.00 94.81 100 THR A N 1
ATOM 785 C CA . THR A 1 100 ? -15.946 -2.694 10.879 1.00 94.81 100 THR A CA 1
ATOM 786 C C . THR A 1 100 ? -15.850 -3.035 9.397 1.00 94.81 100 THR A C 1
ATOM 788 O O . THR A 1 100 ? -15.816 -4.197 8.995 1.00 94.81 100 THR A O 1
ATOM 791 N N . GLU A 1 101 ? -15.717 -2.016 8.551 1.00 96.00 101 GLU A N 1
ATOM 792 C CA . GLU A 1 101 ? -15.562 -2.241 7.120 1.00 96.00 101 GLU A CA 1
ATOM 793 C C . GLU A 1 101 ? -14.093 -2.393 6.726 1.00 96.00 101 GLU A C 1
ATOM 795 O O . GLU A 1 101 ? -13.285 -1.474 6.895 1.00 96.00 101 GLU A O 1
ATOM 800 N N . ILE A 1 102 ? -13.757 -3.541 6.141 1.00 95.75 102 ILE A N 1
ATOM 801 C CA . ILE A 1 102 ? -12.392 -3.870 5.739 1.00 95.75 102 ILE A CA 1
ATOM 802 C C . ILE A 1 102 ? -12.289 -3.823 4.219 1.00 95.75 102 ILE A C 1
ATOM 804 O O . ILE A 1 102 ? -13.099 -4.402 3.494 1.00 95.75 102 ILE A O 1
ATOM 808 N N . TYR A 1 103 ? -11.276 -3.122 3.728 1.00 95.25 103 TYR A N 1
ATOM 809 C CA . TYR A 1 103 ? -11.046 -2.912 2.311 1.00 95.25 103 TYR A CA 1
ATOM 810 C C . TYR A 1 103 ? -9.607 -3.228 1.944 1.00 95.25 103 TYR A C 1
ATOM 812 O O . TYR A 1 103 ? -8.690 -2.783 2.624 1.00 95.25 103 TYR A O 1
ATOM 820 N N . THR A 1 104 ? -9.398 -3.921 0.830 1.00 92.31 104 THR A N 1
ATOM 821 C CA . THR A 1 104 ? -8.076 -4.021 0.208 1.00 92.31 104 THR A CA 1
ATOM 822 C C . THR A 1 104 ? -7.912 -2.951 -0.863 1.00 92.31 104 THR A C 1
ATOM 824 O O . THR A 1 104 ? -8.834 -2.673 -1.639 1.00 92.31 104 THR A O 1
ATOM 827 N N . LEU A 1 105 ? -6.740 -2.322 -0.870 1.00 84.69 105 LEU A N 1
ATOM 828 C CA . LEU A 1 105 ? -6.327 -1.338 -1.857 1.00 84.69 105 LEU A CA 1
ATOM 829 C C . LEU A 1 105 ? -5.382 -2.024 -2.843 1.00 84.69 105 LEU A C 1
ATOM 831 O O . LEU A 1 105 ? -4.176 -2.097 -2.622 1.00 84.69 105 LEU A O 1
ATOM 835 N N . ALA A 1 106 ? -5.920 -2.523 -3.952 1.00 74.12 106 ALA A N 1
ATOM 836 C CA . ALA A 1 106 ? -5.129 -3.183 -4.985 1.00 74.12 106 ALA A CA 1
ATOM 837 C C . ALA A 1 106 ? -5.246 -2.415 -6.301 1.00 74.12 106 ALA A C 1
ATOM 839 O O . ALA A 1 106 ? -6.340 -2.083 -6.738 1.00 74.12 106 ALA A O 1
ATOM 840 N N . LYS A 1 107 ? -4.109 -2.127 -6.946 1.00 65.69 107 LYS A N 1
ATOM 841 C CA . LYS A 1 107 ? -4.033 -1.622 -8.334 1.00 65.69 107 LYS A CA 1
ATOM 842 C C . LYS A 1 107 ? -4.923 -0.404 -8.668 1.00 65.69 107 LYS A C 1
ATOM 844 O O . LYS A 1 107 ? -5.137 -0.124 -9.843 1.00 65.69 107 LYS A O 1
ATOM 849 N N . SER A 1 108 ? -5.266 0.416 -7.667 1.00 65.00 108 SER A N 1
ATOM 850 C CA . SER A 1 108 ? -6.128 1.623 -7.716 1.00 65.00 108 SER A CA 1
ATOM 851 C C . SER A 1 108 ? -7.622 1.397 -7.448 1.00 65.00 108 SER A C 1
ATOM 853 O O . SER A 1 108 ? -8.354 2.382 -7.400 1.00 65.00 108 SER A O 1
ATOM 855 N N . ASP A 1 109 ? -8.048 0.161 -7.186 1.00 76.81 109 ASP A N 1
ATOM 856 C CA . ASP A 1 109 ? -9.420 -0.175 -6.807 1.00 76.81 109 ASP A CA 1
ATOM 857 C C . ASP A 1 109 ? -9.536 -0.475 -5.307 1.00 76.81 109 ASP A C 1
ATOM 859 O O . ASP A 1 109 ? -8.591 -0.932 -4.651 1.00 76.81 109 ASP A O 1
ATOM 863 N N . LYS A 1 110 ? -10.725 -0.204 -4.760 1.00 88.06 110 LYS A N 1
ATOM 864 C CA . LYS A 1 110 ? -11.094 -0.477 -3.368 1.00 88.06 110 LYS A CA 1
ATOM 865 C C . LYS A 1 110 ? -12.081 -1.640 -3.349 1.00 88.06 110 LYS A C 1
ATOM 867 O O . LYS A 1 110 ? -13.223 -1.477 -3.764 1.00 88.06 110 LYS A O 1
ATOM 872 N N . THR A 1 111 ? -11.653 -2.794 -2.841 1.00 91.38 111 THR A N 1
ATOM 873 C CA . THR A 1 111 ? -12.510 -3.991 -2.748 1.00 91.38 111 THR A CA 1
ATOM 874 C C . THR A 1 111 ? -12.814 -4.301 -1.290 1.00 91.38 111 THR A C 1
ATOM 876 O O . THR A 1 111 ? -11.891 -4.362 -0.479 1.00 91.38 111 THR A O 1
ATOM 879 N N . LYS A 1 112 ? -14.094 -4.480 -0.940 1.00 94.06 112 LYS A N 1
ATOM 880 C CA . LYS A 1 112 ? -14.498 -4.894 0.413 1.00 94.06 112 LYS A CA 1
ATOM 881 C C . LYS A 1 112 ? -14.113 -6.359 0.627 1.00 94.06 112 LYS A C 1
ATOM 883 O O . LYS A 1 112 ? -14.384 -7.194 -0.232 1.00 94.06 112 LYS A O 1
ATOM 888 N N . ILE A 1 113 ? -13.475 -6.655 1.753 1.00 93.69 113 ILE A N 1
ATOM 889 C CA . ILE A 1 113 ? -13.047 -8.004 2.142 1.00 93.69 113 ILE A CA 1
ATOM 890 C C . ILE A 1 113 ? -13.564 -8.335 3.542 1.00 93.69 1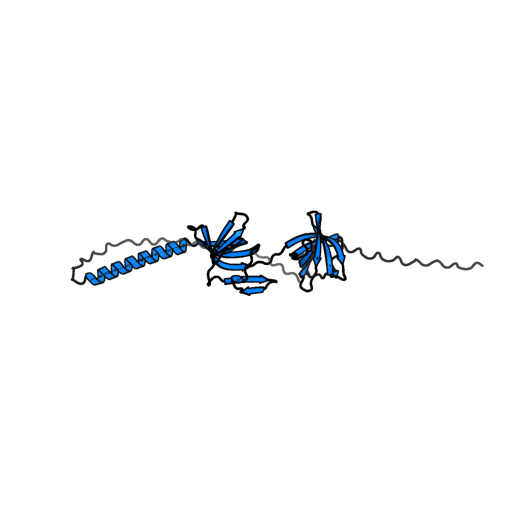13 ILE A C 1
ATOM 892 O O . ILE A 1 113 ? -13.963 -7.448 4.292 1.00 93.69 113 ILE A O 1
ATOM 896 N N . GLN A 1 114 ? -13.551 -9.620 3.884 1.00 92.44 114 GLN A N 1
ATOM 897 C CA . GLN A 1 114 ? -13.911 -10.106 5.215 1.00 92.44 114 GLN A CA 1
ATOM 898 C C . GLN A 1 114 ? -12.685 -10.151 6.137 1.00 92.44 114 GLN A C 1
ATOM 900 O O . GLN A 1 114 ? -11.555 -10.276 5.663 1.00 92.44 114 GLN A O 1
ATOM 905 N N . ALA A 1 115 ? -12.904 -10.112 7.456 1.00 90.44 115 ALA A N 1
ATOM 906 C CA . ALA A 1 115 ? -11.827 -10.133 8.454 1.00 90.44 115 ALA A CA 1
ATOM 907 C C . ALA A 1 115 ? -10.935 -11.383 8.367 1.00 90.44 115 ALA A C 1
ATOM 909 O O . ALA A 1 115 ? -9.734 -11.300 8.593 1.00 90.44 115 ALA A O 1
ATOM 910 N N . ASN A 1 116 ? -11.491 -12.522 7.943 1.00 90.69 116 ASN A N 1
ATOM 911 C CA . ASN A 1 116 ? -10.744 -13.769 7.738 1.00 90.69 116 ASN A CA 1
ATOM 912 C C . ASN A 1 116 ? -9.740 -13.730 6.569 1.00 90.69 116 ASN A C 1
ATOM 914 O O . ASN A 1 116 ? -9.019 -14.701 6.357 1.00 90.69 116 ASN A O 1
ATOM 918 N N . LYS A 1 117 ? -9.730 -12.654 5.773 1.00 91.88 117 LYS A N 1
ATOM 919 C CA . LYS A 1 117 ? -8.747 -12.424 4.708 1.00 91.88 117 LYS A CA 1
ATOM 920 C C . LYS A 1 117 ? -7.555 -11.589 5.165 1.00 91.88 117 LYS A C 1
ATOM 922 O O . LYS A 1 117 ? -6.641 -11.415 4.369 1.00 91.88 117 LYS A O 1
ATOM 927 N N . LEU A 1 118 ? -7.572 -11.072 6.393 1.00 92.50 118 LEU A N 1
ATOM 928 C CA . LEU A 1 118 ? -6.406 -10.428 6.983 1.00 92.50 118 LEU A CA 1
ATOM 929 C C . LEU A 1 118 ? -5.356 -11.485 7.319 1.00 92.50 118 LEU A C 1
ATOM 931 O O . LEU A 1 118 ? -5.686 -12.523 7.893 1.00 92.50 118 LEU A O 1
ATOM 935 N N . ALA A 1 119 ? -4.103 -11.198 6.988 1.00 92.44 119 ALA A N 1
ATOM 936 C CA . ALA A 1 119 ? -2.968 -12.044 7.313 1.00 92.44 119 ALA A CA 1
ATOM 937 C C . ALA A 1 119 ? -1.961 -11.306 8.203 1.00 92.44 119 ALA A C 1
ATOM 939 O O . ALA A 1 119 ? -1.843 -10.078 8.185 1.00 92.44 119 ALA A O 1
ATOM 940 N N . GLU A 1 120 ? -1.208 -12.066 8.995 1.00 93.50 120 GLU A N 1
ATOM 941 C CA . GLU A 1 120 ? -0.038 -11.520 9.678 1.00 93.50 120 GLU A CA 1
ATOM 942 C C . GLU A 1 120 ? 0.986 -11.029 8.645 1.00 93.50 120 GLU A C 1
ATOM 944 O O . GLU A 1 120 ? 1.157 -11.611 7.577 1.00 93.50 120 GLU A O 1
ATOM 949 N N . GLY A 1 121 ? 1.641 -9.912 8.946 1.00 90.31 121 GLY A N 1
ATOM 950 C CA . GLY A 1 121 ? 2.521 -9.197 8.025 1.00 90.31 121 GLY A CA 1
ATOM 951 C C . GLY A 1 121 ? 1.814 -8.145 7.166 1.00 90.31 121 GLY A C 1
ATOM 952 O O . GLY A 1 121 ? 2.479 -7.189 6.744 1.00 90.31 121 GLY A O 1
ATOM 953 N N . ASP A 1 122 ? 0.490 -8.236 6.975 1.00 92.44 122 ASP A N 1
ATOM 954 C CA . ASP A 1 122 ? -0.258 -7.272 6.163 1.00 92.44 122 ASP A CA 1
ATOM 955 C C . ASP A 1 122 ? -0.068 -5.850 6.677 1.00 92.44 122 ASP A C 1
ATOM 957 O O . ASP A 1 122 ? -0.146 -5.559 7.874 1.00 92.44 122 ASP A O 1
ATOM 961 N N . ARG A 1 123 ? 0.160 -4.924 5.749 1.00 92.50 123 ARG A N 1
ATOM 962 C CA . ARG A 1 123 ? 0.295 -3.510 6.078 1.00 92.50 123 ARG A CA 1
ATOM 963 C C . ARG A 1 123 ? -1.075 -2.860 6.043 1.00 92.50 123 ARG A C 1
ATOM 965 O O . ARG A 1 123 ? -1.689 -2.801 4.982 1.00 92.50 123 ARG A O 1
ATOM 972 N N . ILE A 1 124 ? -1.539 -2.324 7.165 1.00 95.12 124 ILE A N 1
ATOM 973 C CA . ILE A 1 124 ? -2.886 -1.763 7.262 1.00 95.12 124 ILE A CA 1
ATOM 974 C C . ILE A 1 124 ? -2.903 -0.324 7.776 1.00 95.12 124 ILE A C 1
ATOM 976 O O . ILE A 1 124 ? -1.992 0.144 8.460 1.00 95.12 124 ILE A O 1
ATOM 980 N N . THR A 1 125 ? -3.989 0.376 7.456 1.00 95.06 125 THR A N 1
ATOM 981 C CA . THR A 1 125 ? -4.388 1.627 8.107 1.00 95.06 125 THR A CA 1
ATOM 982 C C . THR A 1 125 ? -5.781 1.457 8.689 1.00 95.06 125 THR A C 1
ATOM 984 O O . THR A 1 125 ? -6.745 1.277 7.945 1.00 95.06 125 THR A O 1
ATOM 987 N N . ALA A 1 126 ? -5.894 1.524 10.009 1.00 96.00 126 ALA A N 1
ATOM 988 C CA . ALA A 1 126 ? -7.166 1.495 10.713 1.00 96.00 126 ALA A CA 1
ATOM 989 C C . ALA A 1 126 ? -7.596 2.921 11.075 1.00 96.00 126 ALA A C 1
ATOM 991 O O . ALA A 1 126 ? -6.793 3.698 11.591 1.00 96.00 126 ALA A O 1
ATOM 992 N N . PHE A 1 127 ? -8.860 3.251 10.823 1.00 95.69 127 PHE A N 1
ATOM 993 C CA . PHE A 1 127 ? -9.495 4.518 11.179 1.00 95.69 127 PHE A CA 1
ATOM 994 C C . PHE A 1 127 ? -10.659 4.265 12.122 1.00 95.69 127 PHE A C 1
ATOM 996 O O . PHE A 1 127 ? -11.467 3.362 11.890 1.00 95.69 127 PHE A O 1
ATOM 1003 N N . GLY A 1 128 ? -10.794 5.102 13.142 1.00 94.31 128 GLY A N 1
ATOM 1004 C CA . GLY A 1 128 ? -11.873 4.957 14.101 1.00 94.31 128 GLY A CA 1
ATOM 1005 C C . GLY A 1 128 ? -11.781 5.939 15.253 1.00 94.31 128 GLY A C 1
ATOM 1006 O O . GLY A 1 128 ? -11.324 7.070 15.074 1.00 94.31 128 GLY A O 1
ATOM 1007 N N . TYR A 1 129 ? -12.227 5.489 16.418 1.00 92.31 129 TYR A N 1
ATOM 1008 C CA . TYR A 1 129 ? -12.252 6.279 17.643 1.00 92.31 129 TYR A CA 1
ATOM 1009 C C . TYR A 1 129 ? -11.237 5.719 18.630 1.00 92.31 129 TYR A C 1
ATOM 1011 O O . TYR A 1 129 ? -11.195 4.511 18.868 1.00 92.31 129 TYR A O 1
ATOM 1019 N N . PHE A 1 130 ? -10.381 6.590 19.147 1.00 90.56 130 PHE A N 1
ATOM 1020 C CA . PHE A 1 130 ? -9.398 6.234 20.151 1.00 90.56 130 PHE A CA 1
ATOM 1021 C C . PHE A 1 130 ? -10.041 6.276 21.531 1.00 90.56 130 PHE A C 1
ATOM 1023 O O . PHE A 1 130 ? -10.618 7.288 21.920 1.00 90.56 130 PHE A O 1
ATOM 1030 N N . ASP A 1 131 ? -9.928 5.163 22.242 1.00 86.75 131 ASP A N 1
ATOM 1031 C CA . ASP A 1 131 ? -10.314 5.024 23.637 1.00 86.75 131 ASP A CA 1
ATOM 1032 C C . ASP A 1 131 ? -9.080 5.348 24.489 1.00 86.75 131 ASP A C 1
ATOM 1034 O O . ASP A 1 131 ? -8.093 4.599 24.486 1.00 86.75 131 ASP A O 1
ATOM 1038 N N . THR A 1 132 ? -9.114 6.500 25.164 1.00 82.19 132 THR A N 1
ATOM 1039 C CA . THR A 1 132 ? -8.023 6.982 26.021 1.00 82.19 132 THR A CA 1
ATOM 1040 C C . THR A 1 132 ? -7.813 6.111 27.251 1.00 82.19 132 THR A C 1
ATOM 1042 O O . THR A 1 132 ? -6.680 5.997 27.712 1.00 82.19 132 THR A O 1
ATOM 1045 N N . ASP A 1 133 ? -8.868 5.466 27.750 1.00 81.44 133 ASP A N 1
ATOM 1046 C CA . ASP A 1 133 ? -8.828 4.682 28.984 1.00 81.44 133 ASP A CA 1
ATOM 1047 C C . ASP A 1 133 ? -8.148 3.333 28.739 1.00 81.44 133 ASP A C 1
ATOM 1049 O O . ASP A 1 133 ? -7.344 2.863 29.543 1.00 81.44 133 ASP A O 1
ATOM 1053 N N . LYS A 1 134 ? -8.434 2.717 27.586 1.00 80.88 134 LYS A N 1
ATOM 1054 C CA . LYS A 1 134 ? -7.855 1.422 27.186 1.00 80.88 134 LYS A CA 1
ATOM 1055 C C . LYS A 1 134 ? -6.614 1.549 26.307 1.00 80.88 134 LYS A C 1
ATOM 1057 O O . LYS A 1 134 ? -5.997 0.533 25.993 1.00 80.88 134 LYS A O 1
ATOM 1062 N N . ILE A 1 135 ? -6.263 2.763 25.876 1.00 84.56 135 ILE A N 1
ATOM 1063 C CA . ILE A 1 135 ? -5.170 3.043 24.928 1.00 84.56 135 ILE A CA 1
ATOM 1064 C C . ILE A 1 135 ? -5.331 2.188 23.655 1.00 84.56 135 ILE A C 1
ATOM 1066 O O . ILE A 1 135 ? -4.389 1.581 23.142 1.00 84.56 135 ILE A O 1
ATOM 1070 N N . THR A 1 136 ? -6.560 2.104 23.140 1.00 89.25 136 THR A N 1
ATOM 1071 C CA . THR A 1 136 ? -6.890 1.257 21.982 1.00 89.25 136 THR A CA 1
ATOM 1072 C C . THR A 1 136 ? -7.685 2.016 20.931 1.00 89.25 136 THR A C 1
ATOM 1074 O O . THR A 1 136 ? -8.373 2.990 21.227 1.00 89.25 136 THR A O 1
ATOM 1077 N N . LEU A 1 137 ? -7.570 1.593 19.671 1.00 93.56 137 LEU A N 1
ATOM 1078 C CA . LEU A 1 137 ? -8.367 2.149 18.579 1.00 93.56 137 LEU A CA 1
ATOM 1079 C C . LEU A 1 137 ? -9.548 1.225 18.272 1.00 93.56 137 LEU A C 1
ATOM 1081 O O . LEU A 1 137 ? -9.335 0.102 17.826 1.00 93.56 137 LEU A O 1
ATOM 1085 N N . ASN A 1 138 ? -10.773 1.724 18.411 1.00 94.19 138 ASN A N 1
ATOM 1086 C CA . ASN A 1 138 ? -11.978 1.054 17.926 1.00 94.19 138 ASN A CA 1
ATOM 1087 C C . ASN A 1 138 ? -12.168 1.380 16.442 1.00 94.19 138 ASN A C 1
ATOM 1089 O O . ASN A 1 138 ? -12.573 2.493 16.091 1.00 94.19 138 ASN A O 1
ATOM 1093 N N . ALA A 1 139 ? -11.823 0.441 15.560 1.00 95.88 139 ALA A N 1
ATOM 1094 C CA . ALA A 1 139 ? -11.810 0.654 14.120 1.00 95.88 139 ALA A CA 1
ATOM 1095 C C . ALA A 1 139 ? -13.217 0.626 13.513 1.00 95.88 139 ALA A C 1
ATOM 1097 O O . ALA A 1 139 ? -13.974 -0.329 13.666 1.00 95.88 139 ALA A O 1
ATOM 1098 N N . LYS A 1 140 ? -13.527 1.655 12.724 1.00 95.50 140 LYS A N 1
ATOM 1099 C CA . LYS A 1 140 ? -14.691 1.689 11.831 1.00 95.50 140 LYS A CA 1
ATOM 1100 C C . LYS A 1 140 ? -14.324 1.271 10.409 1.00 95.50 140 LYS A C 1
ATOM 1102 O O . LYS A 1 140 ? -15.121 0.634 9.730 1.00 95.50 140 LYS A O 1
ATOM 1107 N N . TYR A 1 141 ? -13.113 1.615 9.974 1.00 95.94 141 TYR A N 1
ATOM 1108 C CA . TYR A 1 141 ? -12.596 1.262 8.656 1.00 95.94 141 TYR A CA 1
ATOM 1109 C C . TYR A 1 141 ? -11.182 0.713 8.772 1.00 95.94 141 TYR A C 1
ATOM 1111 O O . TYR A 1 141 ? -10.343 1.312 9.445 1.00 95.94 141 TYR A O 1
ATOM 1119 N N . ILE A 1 142 ? -10.893 -0.373 8.064 1.00 96.31 142 ILE A N 1
ATOM 1120 C CA . ILE A 1 142 ? -9.543 -0.917 7.929 1.00 96.31 142 ILE A CA 1
ATOM 1121 C C . ILE A 1 142 ? -9.202 -0.985 6.447 1.00 96.31 142 ILE A C 1
ATOM 1123 O O . ILE A 1 142 ? -9.934 -1.568 5.653 1.00 96.31 142 ILE A O 1
ATOM 1127 N N . TYR A 1 143 ? -8.079 -0.387 6.072 1.00 95.44 143 TYR A N 1
ATOM 1128 C CA . TYR A 1 143 ? -7.550 -0.438 4.717 1.00 95.44 143 TYR A CA 1
ATOM 1129 C C . TYR A 1 143 ? -6.284 -1.280 4.694 1.00 95.44 143 TYR A C 1
ATOM 1131 O O . TYR A 1 143 ? -5.270 -0.876 5.263 1.00 95.44 143 TYR A O 1
ATOM 1139 N N . VAL A 1 144 ? -6.334 -2.420 4.014 1.00 94.25 144 VAL A N 1
ATOM 1140 C CA . VAL A 1 144 ? -5.165 -3.235 3.693 1.00 94.25 144 VAL A CA 1
ATOM 1141 C C . VAL A 1 144 ? -4.449 -2.591 2.518 1.00 94.25 144 VAL A C 1
ATOM 1143 O O . VAL A 1 144 ? -5.016 -2.395 1.442 1.00 94.25 144 VAL A O 1
ATOM 1146 N N . MET A 1 145 ? -3.209 -2.191 2.758 1.00 89.50 145 MET A N 1
ATOM 1147 C CA . MET A 1 145 ? -2.356 -1.538 1.784 1.00 89.50 145 MET A CA 1
ATOM 1148 C C . MET A 1 145 ? -1.503 -2.574 1.058 1.00 89.50 145 MET A C 1
ATOM 1150 O O . MET A 1 145 ? -1.030 -3.524 1.680 1.00 89.50 145 MET A O 1
ATOM 1154 N N . PRO A 1 146 ? -1.211 -2.358 -0.232 1.00 85.06 146 PRO A N 1
ATOM 1155 C CA . PRO A 1 146 ? -0.345 -3.261 -0.958 1.00 85.06 146 PRO A CA 1
ATOM 1156 C C . PRO A 1 146 ? 1.077 -3.163 -0.392 1.00 85.06 146 PRO A C 1
ATOM 1158 O O . PRO A 1 146 ? 1.555 -2.075 -0.020 1.00 85.06 146 PRO A O 1
ATOM 1161 N N . ASN A 1 147 ? 1.758 -4.308 -0.340 1.00 83.31 147 ASN A N 1
ATOM 1162 C CA . ASN A 1 147 ? 3.172 -4.372 -0.008 1.00 83.31 147 ASN A CA 1
ATOM 1163 C C . ASN A 1 147 ? 3.986 -3.898 -1.220 1.00 83.31 147 ASN A C 1
ATOM 1165 O O . ASN A 1 147 ? 4.326 -4.668 -2.115 1.00 83.31 147 ASN A O 1
ATOM 1169 N N . THR A 1 148 ? 4.198 -2.588 -1.303 1.00 87.50 148 THR A N 1
ATOM 1170 C CA . THR A 1 148 ? 4.958 -1.968 -2.389 1.00 87.50 148 THR A CA 1
ATOM 1171 C C . THR A 1 148 ? 6.312 -1.506 -1.887 1.00 87.50 148 THR A C 1
ATOM 1173 O O . THR A 1 148 ? 6.382 -0.756 -0.910 1.00 87.50 148 THR A O 1
ATOM 1176 N N . LEU A 1 149 ? 7.354 -1.849 -2.627 1.00 89.12 149 LEU A N 1
ATOM 1177 C CA . LEU A 1 149 ? 8.698 -1.332 -2.462 1.00 89.12 149 LEU A CA 1
ATOM 1178 C C . LEU A 1 149 ? 8.924 -0.156 -3.414 1.00 89.12 149 LEU A C 1
ATOM 1180 O O . LEU A 1 149 ? 8.396 -0.125 -4.528 1.00 89.12 149 LEU A O 1
ATOM 1184 N N . SER A 1 150 ? 9.712 0.820 -2.969 1.00 91.75 150 SER A N 1
ATOM 1185 C CA . SER A 1 150 ? 10.148 1.931 -3.805 1.00 91.75 150 SER A CA 1
ATOM 1186 C C . SER A 1 150 ? 11.665 1.985 -3.841 1.00 91.75 150 SER A C 1
ATOM 1188 O O . SER A 1 150 ? 12.297 2.207 -2.815 1.00 91.75 150 SER A O 1
ATOM 1190 N N . LEU A 1 151 ? 12.222 1.848 -5.038 1.00 92.94 151 LEU A N 1
ATOM 1191 C CA . LEU A 1 151 ? 13.657 1.808 -5.286 1.00 92.94 151 LEU A CA 1
ATOM 1192 C C . LEU A 1 151 ? 14.079 2.978 -6.168 1.00 92.94 151 LEU A C 1
ATOM 1194 O O . LEU A 1 151 ? 13.320 3.429 -7.026 1.00 92.94 151 LEU A O 1
ATOM 1198 N N . LEU A 1 152 ? 15.299 3.458 -5.959 1.00 94.06 152 LEU A N 1
ATOM 1199 C CA . LEU A 1 152 ? 15.989 4.391 -6.841 1.00 94.06 152 LEU A CA 1
ATOM 1200 C C . LEU A 1 152 ? 17.317 3.744 -7.227 1.00 94.06 152 LEU A C 1
ATOM 1202 O O . LEU A 1 152 ? 18.040 3.263 -6.352 1.00 94.06 152 LEU A O 1
ATOM 1206 N N . GLY A 1 153 ? 17.621 3.721 -8.519 1.00 94.50 153 GLY A N 1
ATOM 1207 C CA . GLY A 1 153 ? 18.842 3.091 -8.996 1.00 94.50 153 GLY A CA 1
ATOM 1208 C C . GLY A 1 153 ? 19.131 3.364 -10.461 1.00 94.50 153 GLY A C 1
ATOM 1209 O O . GLY A 1 153 ? 18.369 4.048 -11.150 1.00 94.50 153 GLY A O 1
ATOM 1210 N N . LYS A 1 154 ? 20.245 2.799 -10.921 1.00 95.38 154 LYS A N 1
ATOM 1211 C CA . LYS A 1 154 ? 20.733 2.892 -12.296 1.00 95.38 154 LYS A CA 1
ATOM 1212 C C . LYS A 1 154 ? 20.515 1.573 -13.032 1.00 95.38 154 LYS A C 1
ATOM 1214 O O . LYS A 1 154 ? 20.826 0.512 -12.490 1.00 95.38 154 LYS A O 1
ATOM 1219 N N . ILE A 1 155 ? 19.998 1.635 -14.257 1.00 96.00 155 ILE A N 1
ATOM 1220 C CA . ILE A 1 155 ? 19.814 0.450 -15.102 1.00 96.00 155 ILE A CA 1
ATOM 1221 C C . ILE A 1 155 ? 21.188 -0.061 -15.545 1.00 96.00 155 ILE A C 1
ATOM 1223 O O . ILE A 1 155 ? 21.906 0.639 -16.253 1.00 96.00 155 ILE A O 1
ATOM 1227 N N . THR A 1 156 ? 21.551 -1.280 -15.159 1.00 95.81 156 THR A N 1
ATOM 1228 C CA . THR A 1 156 ? 22.809 -1.927 -15.573 1.00 95.81 156 THR A CA 1
ATOM 1229 C C . THR A 1 156 ? 22.615 -2.828 -16.784 1.00 95.81 156 THR A C 1
ATOM 1231 O O . THR A 1 156 ? 23.490 -2.919 -17.647 1.00 95.81 156 THR A O 1
ATOM 1234 N N . ASP A 1 157 ? 21.447 -3.460 -16.889 1.00 96.06 157 ASP A N 1
ATOM 1235 C CA . ASP A 1 157 ? 21.113 -4.325 -18.009 1.00 96.06 157 ASP A CA 1
ATOM 1236 C C . ASP A 1 157 ? 19.631 -4.264 -18.381 1.00 96.06 157 ASP A C 1
ATOM 1238 O O . ASP A 1 157 ? 18.784 -3.857 -17.581 1.00 96.06 157 ASP A O 1
ATOM 1242 N N . LYS A 1 158 ? 19.332 -4.641 -19.625 1.00 96.06 158 LYS A N 1
ATOM 1243 C CA . LYS A 1 158 ? 17.986 -4.623 -20.194 1.00 96.06 158 LYS A CA 1
ATOM 1244 C C . LYS A 1 158 ? 17.779 -5.848 -21.073 1.00 96.06 158 LYS A C 1
ATOM 1246 O O . LYS A 1 158 ? 18.361 -5.937 -22.155 1.00 96.06 158 LYS A O 1
ATOM 1251 N N . ASP A 1 159 ? 16.862 -6.714 -20.666 1.00 96.62 159 ASP A N 1
ATOM 1252 C CA . ASP A 1 159 ? 16.430 -7.862 -21.450 1.00 96.62 159 ASP A CA 1
ATOM 1253 C C . ASP A 1 159 ? 15.118 -7.535 -22.168 1.00 96.62 159 ASP A C 1
ATOM 1255 O O . ASP A 1 159 ? 14.042 -7.444 -21.575 1.00 96.62 159 ASP A O 1
ATOM 1259 N N . SER A 1 160 ? 15.208 -7.353 -23.485 1.00 94.06 160 SER A N 1
ATOM 1260 C CA . SER A 1 160 ? 14.035 -7.029 -24.302 1.00 94.06 160 SER A CA 1
ATOM 1261 C C . SER A 1 160 ? 13.164 -8.234 -24.654 1.00 94.06 160 SER A C 1
ATOM 1263 O O . SER A 1 160 ? 12.061 -8.029 -25.147 1.00 94.06 160 SER A O 1
ATOM 1265 N N . LYS A 1 161 ? 13.633 -9.467 -24.422 1.00 94.75 161 LYS A N 1
ATOM 1266 C CA . LYS A 1 161 ? 12.844 -10.687 -24.641 1.00 94.75 161 LYS A CA 1
ATOM 1267 C C . LYS A 1 161 ? 11.960 -10.977 -23.435 1.00 94.75 161 LYS A C 1
ATOM 1269 O O . LYS A 1 161 ? 10.783 -11.270 -23.605 1.00 94.75 161 LYS A O 1
ATOM 1274 N N . ASN A 1 162 ? 12.527 -10.849 -22.237 1.00 95.25 162 ASN A N 1
ATOM 1275 C CA . ASN A 1 162 ? 11.828 -11.114 -20.979 1.00 95.25 162 ASN A CA 1
ATOM 1276 C C . ASN A 1 162 ? 11.168 -9.867 -20.370 1.00 95.25 162 ASN A C 1
ATOM 1278 O O . ASN A 1 162 ? 10.501 -9.975 -19.349 1.00 95.25 162 ASN A O 1
ATOM 1282 N N . PHE A 1 163 ? 11.337 -8.692 -20.990 1.00 96.00 163 PHE A N 1
ATOM 1283 C CA . PHE A 1 163 ? 10.844 -7.405 -20.484 1.00 96.00 163 PHE A CA 1
ATOM 1284 C C . PHE A 1 163 ? 11.312 -7.113 -19.054 1.00 96.00 163 PHE A C 1
ATOM 1286 O O . PHE A 1 163 ? 10.566 -6.584 -18.228 1.00 96.00 163 PHE A O 1
ATOM 1293 N N . THR A 1 164 ? 12.577 -7.421 -18.776 1.00 97.06 164 THR A N 1
ATOM 1294 C CA . THR A 1 164 ? 13.198 -7.167 -17.477 1.00 97.06 164 THR A CA 1
ATOM 1295 C C . THR A 1 164 ? 14.324 -6.148 -17.591 1.00 97.06 164 THR A C 1
ATOM 1297 O O . THR A 1 164 ? 14.942 -5.960 -18.646 1.00 97.06 164 THR A O 1
ATOM 1300 N N . ILE A 1 165 ? 14.584 -5.454 -16.488 1.00 96.94 165 ILE A N 1
ATOM 1301 C CA . ILE A 1 165 ? 15.782 -4.631 -16.315 1.00 96.94 165 ILE A CA 1
ATOM 1302 C C . ILE A 1 165 ? 16.489 -5.014 -15.023 1.00 96.94 165 ILE A C 1
ATOM 1304 O O . ILE A 1 165 ? 15.844 -5.307 -14.018 1.00 96.94 165 ILE A O 1
ATOM 1308 N N . SER A 1 166 ? 17.814 -4.951 -15.041 1.00 96.88 166 SER A N 1
ATOM 1309 C CA . SER A 1 166 ? 18.634 -5.060 -13.838 1.00 96.88 166 SER A CA 1
ATOM 1310 C C . SER A 1 166 ? 18.910 -3.659 -13.315 1.00 96.88 166 SER A C 1
ATOM 1312 O O . SER A 1 166 ? 19.419 -2.802 -14.040 1.00 96.88 166 SER A O 1
ATOM 1314 N N . LEU A 1 167 ? 18.544 -3.412 -12.063 1.00 96.00 167 LEU A N 1
ATOM 1315 C CA . LEU A 1 167 ? 18.667 -2.127 -11.395 1.00 96.00 167 LEU A CA 1
ATOM 1316 C C . LEU A 1 167 ? 19.715 -2.237 -10.291 1.00 96.00 167 LEU A C 1
ATOM 1318 O O . LEU A 1 167 ? 19.520 -2.976 -9.331 1.00 96.00 167 LEU A O 1
ATOM 1322 N N . ASN A 1 168 ? 20.796 -1.470 -10.391 1.00 95.75 168 ASN A N 1
ATOM 1323 C CA . ASN A 1 168 ? 21.712 -1.297 -9.271 1.00 95.75 168 ASN A CA 1
ATOM 1324 C C . ASN A 1 168 ? 21.219 -0.136 -8.403 1.00 95.75 168 ASN A C 1
ATOM 1326 O O . ASN A 1 168 ? 21.116 1.004 -8.866 1.00 95.75 168 ASN A O 1
ATOM 1330 N N . THR A 1 169 ? 20.844 -0.447 -7.170 1.00 92.44 169 THR A N 1
ATOM 1331 C CA . THR A 1 169 ? 20.325 0.522 -6.202 1.00 92.44 169 THR A CA 1
ATOM 1332 C C . THR A 1 169 ? 21.452 1.332 -5.567 1.00 92.44 169 THR A C 1
ATOM 1334 O O . THR A 1 169 ? 22.613 0.932 -5.567 1.00 92.44 169 THR A O 1
ATOM 1337 N N . ASN A 1 170 ? 21.112 2.466 -4.954 1.00 82.88 170 ASN A N 1
ATOM 1338 C CA . ASN A 1 170 ? 22.090 3.270 -4.208 1.00 82.88 170 ASN A CA 1
ATOM 1339 C C . ASN A 1 170 ? 22.710 2.525 -3.006 1.00 82.88 170 ASN A C 1
ATOM 1341 O O . ASN A 1 170 ? 23.724 2.964 -2.475 1.00 82.88 170 ASN A O 1
ATOM 1345 N N . GLU A 1 171 ? 22.108 1.410 -2.584 1.00 84.00 171 GLU A N 1
ATOM 1346 C CA . GLU A 1 171 ? 22.584 0.539 -1.504 1.00 84.00 171 GLU A CA 1
ATOM 1347 C C . GLU A 1 171 ? 23.552 -0.552 -2.007 1.00 84.00 171 GLU A C 1
ATOM 1349 O O . GLU A 1 171 ? 23.979 -1.403 -1.234 1.00 84.00 171 GLU A O 1
ATOM 1354 N N . GLY A 1 172 ? 23.895 -0.552 -3.302 1.00 85.25 172 GLY A N 1
ATOM 1355 C CA . GLY A 1 172 ? 24.806 -1.523 -3.919 1.00 85.25 172 GLY A CA 1
ATOM 1356 C C . GLY A 1 172 ? 24.169 -2.877 -4.247 1.00 85.25 172 GLY A C 1
ATOM 1357 O O . GLY A 1 172 ? 24.855 -3.779 -4.725 1.00 85.25 172 GLY A O 1
ATOM 1358 N N . GLN A 1 173 ? 22.863 -3.032 -4.017 1.00 90.00 173 GLN A N 1
ATOM 1359 C CA . GLN A 1 173 ? 22.117 -4.244 -4.355 1.00 90.00 173 GLN A CA 1
ATOM 1360 C C . GLN A 1 173 ? 21.663 -4.204 -5.817 1.00 90.00 173 GLN A C 1
ATOM 1362 O O . GLN A 1 173 ? 21.145 -3.181 -6.278 1.00 90.00 173 GLN A O 1
ATOM 1367 N N . THR A 1 174 ? 21.811 -5.327 -6.524 1.00 94.25 174 THR A N 1
ATOM 1368 C CA . THR A 1 174 ? 21.267 -5.510 -7.876 1.00 94.25 174 THR A CA 1
ATOM 1369 C C . THR A 1 174 ? 19.918 -6.210 -7.794 1.00 94.25 174 THR A C 1
ATOM 1371 O O . THR A 1 174 ? 19.831 -7.328 -7.296 1.00 94.25 174 THR A O 1
ATOM 1374 N N . ILE A 1 175 ? 18.877 -5.549 -8.297 1.00 95.75 175 ILE A N 1
ATOM 1375 C CA . ILE A 1 175 ? 17.492 -6.021 -8.262 1.00 95.75 175 ILE A CA 1
ATOM 1376 C C . ILE A 1 175 ? 16.977 -6.167 -9.691 1.00 95.75 175 ILE A C 1
ATOM 1378 O O . ILE A 1 175 ? 17.124 -5.259 -10.509 1.00 95.75 175 ILE A O 1
ATOM 1382 N N . ILE A 1 176 ? 16.349 -7.301 -9.985 1.00 96.75 176 ILE A N 1
ATOM 1383 C CA . ILE A 1 176 ? 15.669 -7.553 -11.254 1.00 96.75 176 ILE A CA 1
ATOM 1384 C C . ILE A 1 176 ? 14.269 -6.945 -11.179 1.00 96.75 176 ILE A C 1
ATOM 1386 O O . ILE A 1 176 ? 13.527 -7.151 -10.222 1.00 96.75 176 ILE A O 1
ATOM 1390 N N . VAL A 1 177 ? 13.898 -6.179 -12.194 1.00 97.00 177 VAL A N 1
ATOM 1391 C CA . VAL A 1 177 ? 12.599 -5.517 -12.278 1.00 97.00 177 VAL A CA 1
ATOM 1392 C C . VAL A 1 177 ? 11.858 -6.042 -13.497 1.00 97.00 177 VAL A C 1
ATOM 1394 O O . VAL A 1 177 ? 12.289 -5.813 -14.628 1.00 97.00 177 VAL A O 1
ATOM 1397 N N . ASP A 1 178 ? 10.725 -6.696 -13.265 1.00 96.06 178 ASP A N 1
ATOM 1398 C CA . ASP A 1 178 ? 9.799 -7.119 -14.311 1.00 96.06 178 ASP A CA 1
ATOM 1399 C C . ASP A 1 178 ? 8.919 -5.945 -14.742 1.00 96.06 178 ASP A C 1
ATOM 1401 O O . ASP A 1 178 ? 8.324 -5.246 -13.911 1.00 96.06 178 ASP A O 1
ATOM 1405 N N . ILE A 1 179 ? 8.842 -5.716 -16.052 1.00 95.44 179 ILE A N 1
ATOM 1406 C CA . ILE A 1 179 ? 8.036 -4.652 -16.646 1.00 95.44 179 ILE A CA 1
ATOM 1407 C C . ILE A 1 179 ? 6.830 -5.287 -17.325 1.00 95.44 179 ILE A C 1
ATOM 1409 O O . ILE A 1 179 ? 6.905 -5.845 -18.415 1.00 95.44 179 ILE A O 1
ATOM 1413 N N . GLU A 1 180 ? 5.698 -5.157 -16.651 1.00 92.88 180 GLU A N 1
ATOM 1414 C CA . GLU A 1 180 ? 4.431 -5.769 -17.010 1.00 92.88 180 GLU A CA 1
ATOM 1415 C C . GLU A 1 180 ? 3.619 -4.877 -17.950 1.00 92.88 180 GLU A C 1
ATOM 1417 O O . GLU A 1 180 ? 3.810 -3.660 -18.051 1.00 92.88 180 GLU A O 1
ATOM 1422 N N . THR A 1 181 ? 2.606 -5.463 -18.583 1.00 89.69 181 THR A N 1
ATOM 1423 C CA . THR A 1 181 ? 1.670 -4.733 -19.458 1.00 89.69 181 THR A CA 1
ATOM 1424 C C . THR A 1 181 ? 0.946 -3.586 -18.745 1.00 89.69 181 THR A C 1
ATOM 1426 O O . THR A 1 181 ? 0.616 -2.572 -19.363 1.00 89.69 181 THR A O 1
ATOM 1429 N N . TYR A 1 182 ? 0.725 -3.710 -17.435 1.00 88.88 182 TYR A N 1
ATOM 1430 C CA . TYR A 1 182 ? 0.085 -2.685 -16.612 1.00 88.88 182 TYR A CA 1
ATOM 1431 C C . TYR A 1 182 ? 1.063 -1.662 -16.014 1.00 88.88 182 TYR A C 1
ATOM 1433 O O . TYR A 1 182 ? 0.613 -0.707 -15.367 1.00 88.88 182 TYR A O 1
ATOM 1441 N N . THR A 1 183 ? 2.379 -1.829 -16.190 1.00 94.38 183 THR A N 1
ATOM 1442 C CA . THR A 1 183 ? 3.375 -0.914 -15.624 1.00 94.38 183 THR A CA 1
ATOM 1443 C C . THR A 1 183 ? 3.216 0.479 -16.231 1.00 94.38 183 THR A C 1
ATOM 1445 O O . THR A 1 183 ? 3.275 0.679 -17.447 1.00 94.38 183 THR A O 1
ATOM 1448 N N . LYS A 1 184 ? 3.024 1.488 -15.375 1.00 94.75 184 LYS A N 1
ATOM 1449 C CA . LYS A 1 184 ? 2.909 2.885 -15.812 1.00 94.75 184 LYS A CA 1
ATOM 1450 C C . LYS A 1 184 ? 4.276 3.559 -15.753 1.00 94.75 184 LYS A C 1
ATOM 1452 O O . LYS A 1 184 ? 4.760 3.879 -14.667 1.00 94.75 184 LYS A O 1
ATOM 1457 N N . SER A 1 185 ? 4.868 3.802 -16.915 1.00 95.75 185 SER A N 1
ATOM 1458 C CA . SER A 1 185 ? 6.200 4.399 -17.028 1.00 95.75 185 SER A CA 1
ATOM 1459 C C . SER A 1 185 ? 6.132 5.844 -17.519 1.00 95.75 185 SER A C 1
ATOM 1461 O O . SER A 1 185 ? 5.419 6.155 -18.477 1.00 95.75 185 SER A O 1
ATOM 1463 N N . TYR A 1 186 ? 6.887 6.727 -16.871 1.00 95.62 186 TYR A N 1
ATOM 1464 C CA . TYR A 1 186 ? 6.938 8.156 -17.173 1.00 95.62 186 TYR A CA 1
ATOM 1465 C C . TYR A 1 186 ? 8.380 8.659 -17.217 1.00 95.62 186 TYR A C 1
ATOM 1467 O O . TYR A 1 186 ? 9.243 8.139 -16.519 1.00 95.62 186 TYR A O 1
ATOM 1475 N N . SER A 1 187 ? 8.627 9.697 -18.007 1.00 93.75 187 SER A N 1
ATOM 1476 C CA . SER A 1 187 ? 9.847 10.501 -17.981 1.00 93.75 187 SER A CA 1
ATOM 1477 C C . SER A 1 187 ? 9.509 11.924 -17.560 1.00 93.75 187 SER A C 1
ATOM 1479 O O . SER A 1 187 ? 8.430 12.431 -17.884 1.00 93.75 187 SER A O 1
ATOM 1481 N N . LEU A 1 188 ? 10.415 12.554 -16.815 1.00 88.94 188 LEU A N 1
ATOM 1482 C CA . LEU A 1 188 ? 10.301 13.958 -16.450 1.00 88.94 188 LEU A CA 1
ATOM 1483 C C . LEU A 1 188 ? 10.825 14.847 -17.589 1.00 88.94 188 LEU A C 1
ATOM 1485 O O . LEU A 1 188 ? 12.028 14.913 -17.830 1.00 88.94 188 LEU A O 1
ATOM 1489 N N . ASP A 1 189 ? 9.925 15.566 -18.261 1.00 85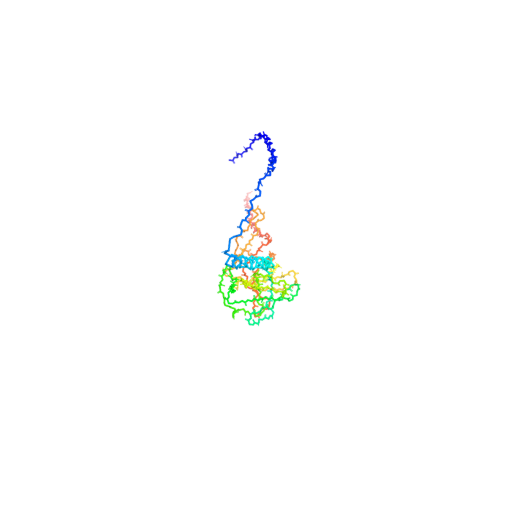.31 189 ASP A N 1
ATOM 1490 C CA . ASP A 1 189 ? 10.295 16.622 -19.206 1.00 85.31 189 ASP A CA 1
ATOM 1491 C C . ASP A 1 189 ? 10.590 17.903 -18.414 1.00 85.31 189 ASP A C 1
ATOM 1493 O O . ASP A 1 189 ? 9.680 18.572 -17.914 1.00 85.31 189 ASP A O 1
ATOM 1497 N N . LEU A 1 190 ? 11.876 18.233 -18.279 1.00 82.75 190 LEU A N 1
ATOM 1498 C CA . LEU A 1 190 ? 12.337 19.411 -17.538 1.00 82.75 190 LEU A CA 1
ATOM 1499 C C . LEU A 1 190 ? 11.957 20.733 -18.221 1.00 82.75 190 LEU A C 1
ATOM 1501 O O . LEU A 1 190 ? 11.796 21.742 -17.535 1.00 82.75 190 LEU A O 1
ATOM 1505 N N . VAL A 1 191 ? 11.774 20.736 -19.546 1.00 84.50 191 VAL A N 1
ATOM 1506 C CA . VAL A 1 191 ? 11.415 21.937 -20.314 1.00 84.50 191 VAL A CA 1
ATOM 1507 C C . VAL A 1 191 ? 9.944 22.271 -20.093 1.00 84.50 191 VAL A C 1
ATOM 1509 O O . VAL A 1 191 ? 9.596 23.413 -19.798 1.00 84.50 191 VAL A O 1
ATOM 1512 N N . LYS A 1 192 ? 9.070 21.264 -20.186 1.00 84.06 192 LYS A N 1
ATOM 1513 C CA . LYS A 1 192 ? 7.619 21.425 -19.996 1.00 84.06 192 LYS A CA 1
ATOM 1514 C C . LYS A 1 192 ? 7.175 21.298 -18.539 1.00 84.06 192 LYS A C 1
ATOM 1516 O O . LYS A 1 192 ? 6.004 21.532 -18.252 1.00 84.06 192 LYS A O 1
ATOM 1521 N N . LYS A 1 193 ? 8.087 20.922 -17.633 1.00 85.25 193 LYS A N 1
ATOM 1522 C CA . LYS A 1 193 ? 7.813 20.603 -16.220 1.00 85.25 193 LYS A CA 1
ATOM 1523 C C . LYS A 1 193 ? 6.651 19.612 -16.068 1.00 85.25 193 LYS A C 1
ATOM 1525 O O . LYS A 1 193 ? 5.792 19.773 -15.204 1.00 85.25 193 LYS A O 1
ATOM 1530 N N . ALA A 1 194 ? 6.611 18.603 -16.935 1.00 88.25 194 ALA A N 1
ATOM 1531 C CA . ALA A 1 194 ? 5.504 17.658 -17.037 1.00 88.25 194 ALA A CA 1
ATOM 1532 C C . ALA A 1 194 ? 5.999 16.209 -17.110 1.00 88.25 194 ALA A C 1
ATOM 1534 O O . ALA A 1 194 ? 7.117 15.933 -17.545 1.00 88.25 194 ALA A O 1
ATOM 1535 N N . LEU A 1 195 ? 5.141 15.271 -16.698 1.00 91.62 195 LEU A N 1
ATOM 1536 C CA . LEU A 1 195 ? 5.387 13.841 -16.864 1.00 91.62 195 LEU A CA 1
ATOM 1537 C C . LEU A 1 195 ? 4.908 13.388 -18.241 1.00 91.62 195 LEU A C 1
ATOM 1539 O O . LEU A 1 195 ? 3.730 13.515 -18.574 1.00 91.62 195 LEU A O 1
ATOM 1543 N N . VAL A 1 196 ? 5.815 12.809 -19.021 1.00 93.00 196 VAL A N 1
ATOM 1544 C CA . VAL A 1 196 ? 5.520 12.235 -20.336 1.00 93.00 196 VAL A CA 1
ATOM 1545 C C . VAL A 1 196 ? 5.480 10.720 -20.205 1.00 93.00 196 VAL A C 1
ATOM 1547 O O . VAL A 1 196 ? 6.425 10.116 -19.703 1.00 93.00 196 VAL A O 1
ATOM 1550 N N . LYS A 1 197 ? 4.390 10.084 -20.646 1.00 94.44 197 LYS A N 1
ATOM 1551 C CA . LYS A 1 197 ? 4.286 8.619 -20.654 1.00 94.44 197 LYS A CA 1
ATOM 1552 C C . LYS A 1 197 ? 5.327 8.037 -21.615 1.00 94.44 197 LYS A C 1
ATOM 1554 O O . LYS A 1 197 ? 5.412 8.463 -22.764 1.00 94.44 197 LYS A O 1
ATOM 1559 N N . ILE A 1 198 ? 6.083 7.046 -21.155 1.00 94.50 198 ILE A N 1
ATOM 1560 C CA . ILE A 1 198 ? 7.088 6.334 -21.950 1.00 94.50 198 ILE A CA 1
ATOM 1561 C C . ILE A 1 198 ? 6.820 4.828 -21.931 1.00 94.50 198 ILE A C 1
ATOM 1563 O O . ILE A 1 198 ? 6.123 4.323 -21.055 1.00 94.50 198 ILE A O 1
ATOM 1567 N N . GLY A 1 199 ? 7.368 4.108 -22.908 1.00 92.56 199 GLY A N 1
ATOM 1568 C CA . GLY A 1 199 ? 7.360 2.644 -22.937 1.00 92.56 199 GLY A CA 1
ATOM 1569 C C . GLY A 1 199 ? 8.712 2.053 -22.536 1.00 92.56 199 GLY A C 1
ATOM 1570 O O . GLY A 1 199 ? 9.714 2.766 -22.479 1.00 92.56 199 GLY A O 1
ATOM 1571 N N . PHE A 1 200 ? 8.753 0.732 -22.346 1.00 94.12 200 PHE A N 1
ATOM 1572 C CA . PHE A 1 200 ? 9.978 -0.036 -22.079 1.00 94.12 200 PHE A CA 1
ATOM 1573 C C . PHE A 1 200 ? 11.107 0.250 -23.085 1.00 94.12 200 PHE A C 1
ATOM 1575 O O . PHE A 1 200 ? 12.282 0.324 -22.731 1.00 94.12 200 PHE A O 1
ATOM 1582 N N . SER A 1 201 ? 10.763 0.478 -24.355 1.00 92.62 201 SER A N 1
ATOM 1583 C CA . SER A 1 201 ? 11.726 0.789 -25.419 1.00 92.62 201 SER A CA 1
ATOM 1584 C C . SER A 1 201 ? 12.528 2.072 -25.178 1.00 92.62 201 SER A C 1
ATOM 1586 O O . SER A 1 201 ? 13.606 2.209 -25.744 1.00 92.62 201 SER A O 1
ATOM 1588 N N . LYS A 1 202 ? 12.033 2.993 -24.343 1.00 92.81 202 LYS A N 1
ATOM 1589 C CA . LYS A 1 202 ? 12.696 4.268 -24.034 1.00 92.81 202 LYS A CA 1
ATOM 1590 C C . LYS A 1 202 ? 13.640 4.205 -22.835 1.00 92.81 202 LYS A C 1
ATOM 1592 O O . LYS A 1 202 ? 14.356 5.173 -22.627 1.00 92.81 202 LYS A O 1
ATOM 1597 N N . LEU A 1 203 ? 13.635 3.107 -22.081 1.00 93.81 203 LEU A N 1
ATOM 1598 C CA . LEU A 1 203 ? 14.583 2.870 -20.994 1.00 93.81 203 LEU A CA 1
ATOM 1599 C C . LEU A 1 203 ? 15.892 2.322 -21.569 1.00 93.81 203 LEU A C 1
ATOM 1601 O O . LEU A 1 203 ? 15.850 1.378 -22.363 1.00 93.81 203 LEU A O 1
ATOM 1605 N N . ASN A 1 204 ? 17.032 2.875 -21.169 1.00 93.06 204 ASN A N 1
ATOM 1606 C CA . ASN A 1 204 ? 18.356 2.452 -21.625 1.00 93.06 204 ASN A CA 1
ATOM 1607 C C . ASN A 1 204 ? 19.259 2.092 -20.446 1.00 93.06 204 ASN A C 1
ATOM 1609 O O . ASN A 1 204 ? 18.986 2.440 -19.300 1.00 93.06 204 ASN A O 1
ATOM 1613 N N . LYS A 1 205 ? 20.360 1.396 -20.740 1.00 94.12 205 LYS A N 1
ATOM 1614 C CA . LYS A 1 205 ? 21.439 1.224 -19.762 1.00 94.12 205 LYS A CA 1
ATOM 1615 C C . LYS A 1 205 ? 21.948 2.599 -19.325 1.00 94.12 205 LYS A C 1
ATOM 1617 O O . LYS A 1 205 ? 21.906 3.542 -20.109 1.00 94.12 205 LYS A O 1
ATOM 1622 N N . GLU A 1 206 ? 22.418 2.688 -18.089 1.00 92.50 206 GLU A N 1
ATOM 1623 C CA . GLU A 1 206 ? 22.885 3.909 -17.422 1.00 92.50 206 GLU A CA 1
ATOM 1624 C C . GLU A 1 206 ? 21.804 4.950 -17.081 1.00 92.50 206 GLU A C 1
ATOM 1626 O O . GLU A 1 206 ? 22.097 5.920 -16.380 1.00 92.50 206 GLU A O 1
ATOM 1631 N N . ASP A 1 207 ? 20.545 4.742 -17.481 1.00 93.69 207 ASP A N 1
ATOM 1632 C CA . ASP A 1 207 ? 19.449 5.605 -17.045 1.00 93.69 207 ASP A CA 1
ATOM 1633 C C . ASP A 1 207 ? 19.189 5.445 -15.539 1.00 93.69 207 ASP A C 1
ATOM 1635 O O . ASP A 1 207 ? 19.194 4.335 -14.995 1.00 93.69 207 ASP A O 1
ATOM 1639 N N . ILE A 1 208 ? 18.911 6.564 -14.863 1.00 93.31 208 ILE A N 1
ATOM 1640 C CA . ILE A 1 208 ? 18.513 6.568 -13.453 1.00 93.31 208 ILE A CA 1
ATOM 1641 C C . ILE A 1 208 ? 16.993 6.587 -13.387 1.00 93.31 208 ILE A C 1
ATOM 1643 O O . ILE A 1 208 ? 16.334 7.488 -13.922 1.00 93.31 208 ILE A O 1
ATOM 1647 N N . ILE A 1 209 ? 16.436 5.589 -12.708 1.00 95.12 209 ILE A N 1
ATOM 1648 C CA . ILE A 1 209 ? 14.997 5.420 -12.572 1.00 95.12 209 ILE A CA 1
ATOM 1649 C C . ILE A 1 209 ? 14.596 5.238 -11.113 1.00 95.12 209 ILE A C 1
ATOM 1651 O O . ILE A 1 209 ? 15.288 4.609 -10.310 1.00 95.12 209 ILE A O 1
ATOM 1655 N N . ARG A 1 210 ? 13.410 5.744 -10.785 1.00 95.31 210 ARG A N 1
ATOM 1656 C CA . ARG A 1 210 ? 12.671 5.369 -9.585 1.00 95.31 210 ARG A CA 1
ATOM 1657 C C . ARG A 1 210 ? 11.618 4.335 -9.957 1.00 95.31 210 ARG A C 1
ATOM 1659 O O . ARG A 1 210 ? 10.762 4.597 -10.799 1.00 95.31 210 ARG A O 1
ATOM 1666 N N . VAL A 1 211 ? 11.658 3.184 -9.301 1.00 95.19 211 VAL A N 1
ATOM 1667 C CA . VAL A 1 211 ? 10.711 2.084 -9.496 1.00 95.19 211 VAL A CA 1
ATOM 1668 C C . VAL A 1 211 ? 9.842 1.948 -8.256 1.00 95.19 211 VAL A C 1
ATOM 1670 O O . VAL A 1 211 ? 10.325 2.037 -7.129 1.00 95.19 211 VAL A O 1
ATOM 1673 N N . ILE A 1 212 ? 8.545 1.746 -8.463 1.00 94.06 212 ILE A N 1
ATOM 1674 C CA . ILE A 1 212 ? 7.603 1.331 -7.426 1.00 94.06 212 ILE A CA 1
ATOM 1675 C C . ILE A 1 212 ? 6.984 0.022 -7.893 1.00 94.06 212 ILE A C 1
ATOM 1677 O O . ILE A 1 212 ? 6.411 -0.030 -8.984 1.00 94.06 212 ILE A O 1
ATOM 1681 N N . GLY A 1 213 ? 7.076 -1.019 -7.077 1.00 92.81 213 GLY A N 1
ATOM 1682 C CA . GLY A 1 213 ? 6.618 -2.354 -7.439 1.00 92.81 213 GLY A CA 1
ATOM 1683 C C . GLY A 1 213 ? 6.324 -3.224 -6.231 1.00 92.81 213 GLY A C 1
ATOM 1684 O O . GLY A 1 213 ? 6.509 -2.795 -5.095 1.00 92.81 213 GLY A O 1
ATOM 1685 N N . THR A 1 214 ? 5.852 -4.434 -6.487 1.00 90.75 214 THR A N 1
ATOM 1686 C CA . THR A 1 214 ? 5.615 -5.448 -5.458 1.00 90.75 214 THR A CA 1
ATOM 1687 C C . THR A 1 214 ? 6.769 -6.450 -5.493 1.00 90.75 214 THR A C 1
ATOM 1689 O O . THR A 1 214 ? 7.109 -6.903 -6.590 1.00 90.75 214 THR A O 1
ATOM 1692 N N . PRO A 1 215 ? 7.400 -6.766 -4.348 1.00 90.56 215 PRO A N 1
ATOM 1693 C CA . PRO A 1 215 ? 8.409 -7.819 -4.275 1.00 90.56 215 PRO A CA 1
ATOM 1694 C C . PRO A 1 215 ? 7.853 -9.165 -4.729 1.00 90.56 215 PRO A C 1
ATOM 1696 O O . PRO A 1 215 ? 6.678 -9.460 -4.506 1.00 90.56 215 PRO A O 1
ATOM 1699 N N . ASN A 1 216 ? 8.690 -9.974 -5.366 1.00 89.44 216 ASN A N 1
ATOM 1700 C CA . ASN A 1 216 ? 8.351 -11.355 -5.659 1.00 89.44 216 ASN A CA 1
ATOM 1701 C C . ASN A 1 216 ? 8.464 -12.182 -4.368 1.00 89.44 216 ASN A C 1
ATOM 1703 O O . ASN A 1 216 ? 9.472 -12.114 -3.678 1.00 89.44 216 ASN A O 1
ATOM 1707 N N . GLU A 1 217 ? 7.441 -12.974 -4.047 1.00 82.06 217 GLU A N 1
ATOM 1708 C CA . GLU A 1 217 ? 7.418 -13.803 -2.830 1.00 82.06 217 GLU A CA 1
ATOM 1709 C C . GLU A 1 217 ? 8.447 -14.947 -2.846 1.00 82.06 217 GLU A C 1
ATOM 1711 O O . GLU A 1 217 ? 8.748 -15.513 -1.801 1.00 82.06 217 GLU A O 1
ATOM 1716 N N . LYS A 1 2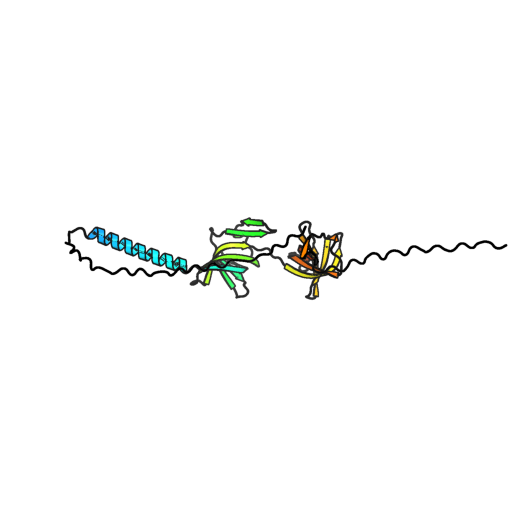18 ? 8.960 -15.321 -4.027 1.00 86.94 218 LYS A N 1
ATOM 1717 C CA . LYS A 1 218 ? 9.892 -16.445 -4.216 1.00 86.94 218 LYS A CA 1
ATOM 1718 C C . LYS A 1 218 ? 11.331 -16.010 -4.481 1.00 86.94 218 LYS A C 1
ATOM 1720 O O . LYS A 1 218 ? 12.242 -16.817 -4.330 1.00 86.94 218 LYS A O 1
ATOM 1725 N N . GLU A 1 219 ? 11.528 -14.776 -4.935 1.00 87.38 219 GLU A N 1
ATOM 1726 C CA . GLU A 1 219 ? 12.821 -14.247 -5.368 1.00 87.38 219 GLU A CA 1
ATOM 1727 C C . GLU A 1 219 ? 13.050 -12.876 -4.718 1.00 87.38 219 GLU A C 1
ATOM 1729 O O . GLU A 1 219 ? 12.582 -11.858 -5.226 1.00 87.38 219 GLU A O 1
ATOM 1734 N N . ASP A 1 220 ? 13.804 -12.845 -3.617 1.00 81.81 220 ASP A N 1
ATOM 1735 C CA . ASP A 1 220 ? 14.009 -11.639 -2.793 1.00 81.81 220 ASP A CA 1
ATOM 1736 C C . ASP A 1 220 ? 14.591 -10.444 -3.576 1.00 81.81 220 ASP A C 1
ATOM 1738 O O . ASP A 1 220 ? 14.307 -9.286 -3.266 1.00 81.81 220 ASP A O 1
ATOM 1742 N N . ASN A 1 221 ? 15.361 -10.715 -4.637 1.00 91.00 221 ASN A N 1
ATOM 1743 C CA . ASN A 1 221 ? 15.990 -9.704 -5.496 1.00 91.00 221 ASN A CA 1
ATOM 1744 C C . ASN A 1 221 ? 15.202 -9.419 -6.780 1.00 91.00 221 ASN A C 1
ATOM 1746 O O . ASN A 1 221 ? 15.778 -8.951 -7.766 1.00 91.00 221 ASN A O 1
ATOM 1750 N N . ARG A 1 222 ? 13.895 -9.698 -6.797 1.00 94.56 222 ARG A N 1
ATOM 1751 C CA . ARG A 1 222 ? 13.043 -9.469 -7.963 1.00 94.56 222 ARG A CA 1
ATOM 1752 C C . ARG A 1 222 ? 11.759 -8.746 -7.595 1.00 94.56 222 ARG A C 1
ATOM 1754 O O . ARG A 1 222 ? 11.104 -9.064 -6.607 1.00 94.56 222 ARG A O 1
ATOM 1761 N N . ILE A 1 223 ? 11.379 -7.763 -8.406 1.00 94.56 223 ILE A N 1
ATOM 1762 C CA . ILE A 1 223 ? 10.164 -6.975 -8.191 1.00 94.56 223 ILE A CA 1
ATOM 1763 C C . ILE A 1 223 ? 9.340 -6.858 -9.473 1.00 94.56 223 ILE A C 1
ATOM 1765 O O . ILE A 1 223 ? 9.882 -6.658 -10.556 1.00 94.56 223 ILE A O 1
ATOM 1769 N N . SER A 1 224 ? 8.014 -6.878 -9.341 1.00 94.56 224 SER A N 1
ATOM 1770 C CA . SER A 1 224 ? 7.095 -6.558 -10.438 1.00 94.56 224 SER A CA 1
ATOM 1771 C C . SER A 1 224 ? 6.738 -5.073 -10.400 1.00 94.56 224 SER A C 1
ATOM 1773 O O . SER A 1 224 ? 6.141 -4.576 -9.434 1.00 94.56 224 SER A O 1
ATOM 1775 N N . ALA A 1 225 ? 7.125 -4.323 -11.434 1.00 94.81 225 ALA A N 1
ATOM 1776 C CA . ALA A 1 225 ? 6.954 -2.877 -11.462 1.00 94.81 225 ALA A CA 1
ATOM 1777 C C . ALA A 1 225 ? 5.488 -2.472 -11.661 1.00 94.81 225 ALA A C 1
ATOM 1779 O O . ALA A 1 225 ? 4.833 -2.812 -12.642 1.00 94.81 225 ALA A O 1
ATOM 1780 N N . THR A 1 226 ? 4.981 -1.618 -10.775 1.00 93.00 226 THR A N 1
ATOM 1781 C CA . THR A 1 226 ? 3.695 -0.931 -10.966 1.00 93.00 226 THR A CA 1
ATOM 1782 C C . THR A 1 226 ? 3.891 0.439 -11.614 1.00 93.00 226 THR A C 1
ATOM 1784 O O . THR A 1 226 ? 3.092 0.856 -12.458 1.00 93.00 226 THR A O 1
ATOM 1787 N N . ARG A 1 227 ? 4.952 1.161 -11.229 1.00 94.38 227 ARG A N 1
ATOM 1788 C CA . ARG A 1 227 ? 5.306 2.466 -11.797 1.00 94.38 227 ARG A CA 1
ATOM 1789 C C . ARG A 1 227 ? 6.807 2.611 -11.968 1.00 94.38 227 ARG A C 1
ATOM 1791 O O . ARG A 1 227 ? 7.571 2.204 -11.098 1.00 94.38 227 ARG A O 1
ATOM 1798 N N . ILE A 1 228 ? 7.199 3.272 -13.049 1.00 96.00 228 ILE A N 1
ATOM 1799 C CA . ILE A 1 228 ? 8.585 3.654 -13.317 1.00 96.00 228 ILE A CA 1
ATOM 1800 C C . ILE A 1 228 ? 8.620 5.147 -13.622 1.00 96.00 228 ILE A C 1
ATOM 1802 O O . ILE A 1 228 ? 7.805 5.654 -14.393 1.00 96.00 228 ILE A O 1
ATOM 1806 N N . LEU A 1 229 ? 9.569 5.851 -13.019 1.00 95.38 229 LEU A N 1
ATOM 1807 C CA . LEU A 1 229 ? 9.866 7.245 -13.304 1.00 95.38 229 LEU A CA 1
ATOM 1808 C C . LEU A 1 229 ? 11.327 7.368 -13.726 1.00 95.38 229 LEU A C 1
ATOM 1810 O O . LEU A 1 229 ? 12.225 7.161 -12.916 1.00 95.38 229 LEU A O 1
ATOM 1814 N N . LEU A 1 230 ? 11.550 7.733 -14.982 1.00 93.88 230 LEU A N 1
ATOM 1815 C CA . LEU A 1 230 ? 12.854 8.082 -15.526 1.00 93.88 230 LEU A CA 1
ATOM 1816 C C . LEU A 1 230 ? 13.218 9.503 -15.086 1.00 93.88 230 LEU A C 1
ATOM 1818 O O . LEU A 1 230 ? 12.547 10.463 -15.478 1.00 93.88 230 LEU A O 1
ATOM 1822 N N . THR A 1 231 ? 14.246 9.620 -14.241 1.00 83.94 231 THR A N 1
ATOM 1823 C CA . THR A 1 231 ? 14.656 10.892 -13.623 1.00 83.94 231 THR A CA 1
ATOM 1824 C C . THR A 1 231 ? 15.750 11.607 -14.401 1.00 83.94 231 THR A C 1
ATOM 1826 O O . THR A 1 231 ? 15.818 12.832 -14.362 1.00 83.94 231 THR A O 1
ATOM 1829 N N . THR A 1 232 ? 16.585 10.865 -15.127 1.00 73.06 232 THR A N 1
ATOM 1830 C CA . THR A 1 232 ? 17.595 11.419 -16.030 1.00 73.06 232 THR A CA 1
ATOM 1831 C C . THR A 1 232 ? 17.496 10.709 -17.368 1.00 73.06 232 THR A C 1
ATOM 1833 O O . THR A 1 232 ? 17.315 9.499 -17.422 1.00 73.06 232 THR A O 1
ATOM 1836 N N . THR A 1 233 ? 17.597 11.458 -18.458 1.00 59.72 233 THR A N 1
ATOM 1837 C CA . THR A 1 233 ? 17.829 10.876 -19.778 1.00 59.72 233 THR A CA 1
ATOM 1838 C C . THR A 1 233 ? 19.316 10.995 -20.046 1.00 59.72 233 THR A C 1
ATOM 1840 O O . THR A 1 233 ? 19.825 12.117 -20.125 1.00 59.72 233 THR A O 1
ATOM 1843 N N . THR A 1 234 ? 20.021 9.878 -20.200 1.00 54.94 234 THR A N 1
ATOM 1844 C CA . THR A 1 234 ? 21.291 9.946 -20.925 1.00 54.94 234 THR A CA 1
ATOM 1845 C C . THR A 1 234 ? 20.988 10.508 -22.324 1.00 54.94 234 THR A C 1
ATOM 1847 O O . THR A 1 234 ? 20.027 10.067 -22.966 1.00 54.94 234 THR A O 1
ATOM 1850 N N . PRO A 1 235 ? 21.687 11.562 -22.792 1.00 46.22 235 PRO A N 1
ATOM 1851 C CA . PRO A 1 235 ? 21.441 12.090 -24.124 1.00 46.22 235 PRO A CA 1
ATOM 1852 C C . PRO A 1 235 ? 21.701 10.970 -25.128 1.00 46.22 235 PRO A C 1
ATOM 1854 O O . PRO A 1 235 ? 22.795 10.413 -25.187 1.00 46.22 235 PRO A O 1
ATOM 1857 N N . LYS A 1 236 ? 20.666 10.621 -25.899 1.00 44.28 236 LYS A N 1
ATOM 1858 C CA . LYS A 1 236 ? 20.780 9.709 -27.034 1.00 44.28 236 LYS A CA 1
ATOM 1859 C C . LYS A 1 236 ? 21.898 10.251 -27.920 1.00 44.28 236 LYS A C 1
ATOM 1861 O O . LYS A 1 236 ? 21.756 11.360 -28.432 1.00 44.28 236 LYS A O 1
ATOM 1866 N N . SER A 1 237 ? 22.994 9.510 -28.076 1.00 40.72 237 SER A N 1
ATOM 1867 C CA . SER A 1 237 ? 24.021 9.862 -29.050 1.00 40.72 237 SER A CA 1
ATOM 1868 C C . SER A 1 237 ? 23.338 10.012 -30.407 1.00 40.72 237 SER A C 1
ATOM 1870 O O . SER A 1 237 ? 22.724 9.080 -30.936 1.00 40.72 237 SER A O 1
ATOM 1872 N N . THR A 1 238 ? 23.346 11.235 -30.929 1.00 34.12 238 THR A N 1
ATOM 1873 C CA . THR A 1 238 ? 22.963 11.513 -32.308 1.00 34.12 238 THR A CA 1
ATOM 1874 C C . THR A 1 238 ? 23.836 10.621 -33.193 1.00 34.12 238 THR A C 1
ATOM 1876 O O . THR A 1 238 ? 25.047 10.580 -32.962 1.00 34.12 238 THR A O 1
ATOM 1879 N N . PRO A 1 239 ? 23.276 9.874 -34.163 1.00 40.81 239 PRO A N 1
ATOM 1880 C CA . PRO A 1 239 ? 24.096 9.169 -35.135 1.00 40.81 239 PRO A CA 1
ATOM 1881 C C . PRO A 1 239 ? 24.996 10.206 -35.800 1.00 40.81 239 PRO A C 1
ATOM 1883 O O . PRO A 1 239 ? 24.488 11.160 -36.387 1.00 40.81 239 PRO A O 1
ATOM 1886 N N . SER A 1 240 ? 26.311 10.056 -35.638 1.00 39.06 240 SER A N 1
ATOM 1887 C CA . SER A 1 240 ? 27.276 10.864 -36.373 1.00 39.06 240 SER A CA 1
ATOM 1888 C C . SER A 1 240 ? 26.972 10.681 -37.850 1.00 39.06 240 SER A C 1
ATOM 1890 O O . SER A 1 240 ? 26.964 9.554 -38.346 1.00 39.06 240 SER A O 1
ATOM 1892 N N . GLU A 1 241 ? 26.665 11.787 -38.512 1.00 45.53 241 GLU A N 1
ATOM 1893 C CA . GLU A 1 241 ? 26.456 11.861 -39.947 1.00 45.53 241 GLU A CA 1
ATOM 1894 C C . GLU A 1 241 ? 27.640 11.167 -40.634 1.00 45.53 241 GLU A C 1
ATOM 1896 O O . GLU A 1 241 ? 28.804 11.519 -40.427 1.00 45.53 241 GLU A O 1
ATOM 1901 N N . SER A 1 242 ? 27.339 10.075 -41.337 1.00 41.78 242 SER A N 1
ATOM 1902 C CA . SER A 1 242 ? 28.308 9.316 -42.116 1.00 41.78 242 SER A CA 1
ATOM 1903 C C . SER A 1 242 ? 28.890 10.263 -43.158 1.00 41.78 242 SER A C 1
ATOM 1905 O O . SER A 1 242 ? 28.164 10.761 -44.014 1.00 41.78 242 SER A O 1
ATOM 1907 N N . ALA A 1 243 ? 30.185 10.554 -43.042 1.00 42.50 243 ALA A N 1
ATOM 1908 C CA . ALA A 1 243 ? 30.901 11.358 -44.013 1.00 42.50 243 ALA A CA 1
ATOM 1909 C C . ALA A 1 243 ? 30.778 10.705 -45.397 1.00 42.50 243 ALA A C 1
ATOM 1911 O O . ALA A 1 243 ? 31.314 9.624 -45.644 1.00 42.50 243 ALA A O 1
ATOM 1912 N N . THR A 1 244 ? 30.057 11.375 -46.291 1.00 43.56 244 THR A N 1
ATOM 1913 C CA . THR A 1 244 ? 30.043 11.090 -47.722 1.00 43.56 244 THR A CA 1
ATOM 1914 C C . THR A 1 244 ? 31.485 11.138 -48.241 1.00 43.56 244 THR A C 1
ATOM 1916 O O . THR A 1 244 ? 32.170 12.137 -47.999 1.00 43.56 244 THR A O 1
ATOM 1919 N N . PRO A 1 245 ? 31.993 10.109 -48.944 1.00 52.16 245 PRO A N 1
ATOM 1920 C CA . PRO A 1 245 ? 33.316 10.188 -49.542 1.00 52.16 245 PRO A CA 1
ATOM 1921 C C . PRO A 1 245 ? 33.319 11.273 -50.626 1.00 52.16 245 PRO A C 1
ATOM 1923 O O . PRO A 1 245 ? 32.543 11.230 -51.580 1.00 52.16 245 PRO A O 1
ATOM 1926 N N . SER A 1 246 ? 34.187 12.269 -50.440 1.00 49.91 246 SER A N 1
ATOM 1927 C CA . SER A 1 246 ? 34.461 13.329 -51.409 1.00 49.91 246 SER A CA 1
ATOM 1928 C C . SER A 1 246 ? 35.022 12.726 -52.697 1.00 49.91 246 SER A C 1
ATOM 1930 O O . SER A 1 246 ? 35.954 11.924 -52.660 1.00 49.91 246 SER A O 1
ATOM 1932 N N . ALA A 1 247 ? 34.445 13.128 -53.829 1.00 48.44 247 ALA A N 1
ATOM 1933 C CA . ALA A 1 247 ? 34.804 12.676 -55.165 1.00 48.44 247 ALA A CA 1
ATOM 1934 C C . ALA A 1 247 ? 36.289 12.916 -55.499 1.00 48.44 247 ALA A C 1
ATOM 1936 O O . ALA A 1 247 ? 36.851 13.975 -55.214 1.00 48.44 247 ALA A O 1
ATOM 1937 N N . THR A 1 248 ? 36.901 11.919 -56.137 1.00 58.72 248 THR A N 1
ATOM 1938 C CA . THR A 1 248 ? 38.243 11.956 -56.730 1.00 58.72 248 THR A CA 1
ATOM 1939 C C . THR A 1 248 ? 38.270 12.903 -57.940 1.00 58.72 248 THR A C 1
ATOM 1941 O O . THR A 1 248 ? 37.380 12.804 -58.787 1.00 58.72 248 THR A O 1
ATOM 1944 N N . PRO A 1 249 ? 39.265 13.799 -58.081 1.00 57.47 249 PRO A N 1
ATOM 1945 C CA . PRO A 1 249 ? 39.411 14.604 -59.287 1.00 57.47 249 PRO A CA 1
ATOM 1946 C C . PRO A 1 249 ? 39.907 13.756 -60.468 1.00 57.47 249 PRO A C 1
ATOM 1948 O O . PRO A 1 249 ? 40.878 13.007 -60.371 1.00 57.47 249 PRO A O 1
ATOM 1951 N N . ASN A 1 250 ? 39.199 13.907 -61.583 1.00 55.19 250 ASN A N 1
ATOM 1952 C CA . ASN A 1 250 ? 39.474 13.344 -62.901 1.00 55.19 250 ASN A CA 1
ATOM 1953 C C . ASN A 1 250 ? 40.764 13.954 -63.500 1.00 55.19 250 ASN A C 1
ATOM 1955 O O . ASN A 1 250 ? 40.870 15.184 -63.514 1.00 55.19 250 ASN A O 1
ATOM 1959 N N . PRO A 1 251 ? 41.732 13.172 -64.013 1.00 61.66 251 PRO A N 1
ATOM 1960 C CA . PRO A 1 251 ? 42.862 13.727 -64.749 1.00 61.66 251 PRO A CA 1
ATOM 1961 C C . PRO A 1 251 ? 42.449 14.068 -66.190 1.00 61.66 251 PRO A C 1
ATOM 1963 O O . PRO A 1 251 ? 41.905 13.233 -66.911 1.00 61.66 251 PRO A O 1
ATOM 1966 N N . SER A 1 252 ? 42.708 15.309 -66.605 1.00 55.84 252 SER A N 1
ATOM 1967 C CA . SER A 1 252 ? 42.588 15.747 -68.002 1.00 55.84 252 SER A CA 1
ATOM 1968 C C . SER A 1 252 ? 43.821 15.289 -68.809 1.00 55.84 252 SER A C 1
ATOM 1970 O O . SER A 1 252 ? 44.891 15.142 -68.213 1.00 55.84 252 SER A O 1
ATOM 1972 N N . PRO A 1 253 ? 43.708 15.047 -70.130 1.00 59.81 253 PRO A N 1
ATOM 1973 C CA . PRO A 1 253 ? 44.747 14.400 -70.929 1.00 59.81 253 PRO A CA 1
ATOM 1974 C C . PRO A 1 253 ? 45.838 15.377 -71.390 1.00 59.81 253 PRO A C 1
ATOM 1976 O O . PRO A 1 253 ? 45.555 16.542 -71.661 1.00 59.81 253 PRO A O 1
ATOM 1979 N N . ASN A 1 254 ? 47.065 14.862 -71.507 1.00 50.19 254 ASN A N 1
ATOM 1980 C CA . ASN A 1 254 ? 48.196 15.516 -72.170 1.00 50.19 254 ASN A CA 1
ATOM 1981 C C . ASN A 1 254 ? 47.968 15.610 -73.689 1.00 50.19 254 ASN A C 1
ATOM 1983 O O . ASN A 1 254 ? 47.636 14.599 -74.311 1.00 50.19 254 ASN A O 1
ATOM 1987 N N . GLU A 1 255 ? 48.282 16.775 -74.259 1.00 49.59 255 GLU A N 1
ATOM 1988 C CA . GLU A 1 255 ? 48.917 16.930 -75.578 1.00 49.59 255 GLU A CA 1
ATOM 1989 C C . GLU A 1 255 ? 50.296 17.567 -75.382 1.00 49.59 255 GLU A C 1
ATOM 1991 O O . GLU A 1 255 ? 50.406 18.470 -74.517 1.00 49.59 255 GLU A O 1
#

Foldseek 3Di:
DDDDDDDDDDDDDDDDDDDDDDDDDDDDDDDDDDDDPPPPVVVVVVVVVVVVVVVVVVVVVVVVQFDKDKDWAFFQDDDPFWTWGQDPVGTAIEGEDPQAWEWECPLNDTDTDDPVPDDGRFTKMFIATQDPVVRHGHGNYIYGYAQKDKFKFFFADADPVQQWTWGQGPVRATAIEHEDPQEFEWEQDPVVRDTDTDDSVQDDGGFIKMFMFHADPVDNRYTYTNYIYGDDRDPDPDPDDDDDDDDDDDDDDDD

Sequence (255 aa):
MKFKIQKLFITIVIFSTFASVTYAATPSSQPTSSISTESSDLIDKLKQIEIFKEKIATKVAEIRNNEKAARFGNIKKIDKNTLTLSTKKGDQTVYYSDDTEIYTLAKSDKTKIQANKLAEGDRITAFGYFDTDKITLNAKYIYVMPNTLSLLGKITDKDSKNFTISLNTNEGQTIIVDIETYTKSYSLDLVKKALVKIGFSKLNKEDIIRVIGTPNEKEDNRISATRILLTTTTPKSTPSESATPSATPNPSPNE

Secondary structure (DSSP, 8-state):
----------------------PPPP-PPPP-----S-HHHHHHHHHHHHHHHHHHHHHHHHHHH-EEEEEEEEEEEEETTEEEEEETTEEEEEE--TT-EEEEEETTEEEEE-GGG--TT-EEEEEEEEETTTTEEEEEEEEEEP--EEEEEEEEEEETTTTEEEEEETTS-EEEEEEEEEEEEEEEETTTTEEEE--GGG--TT-EEEEEEEEPSS-TTEEEEEEEEE--PPP--PPPP--PPPPPPPPPPP-

pLDDT: mean 79.01, std 19.58, range [34.12, 97.06]

InterPro domains:
  IPR043724 Domain of unknown function DUF5666 [PF18914] (73-142)

Organism: NCBI:txid1798384

Radius of gyration: 36.68 Å; chains: 1; bounding box: 102×69×122 Å